Protein AF-A0A381LFY3-F1 (afdb_monomer_lite)

InterPro domains:
  IPR029045 ClpP/crotonase-like domain superfamily [SSF52096] (1-160)
  IPR034733 Acetyl-coenzyme A carboxylase carboxyl transferase subunit beta [PF01039] (27-86)
  IPR049076 Acetyl-CoA carboxylase [PTHR45728] (1-193)

Structure (mmCIF, N/CA/C/O backbone):
data_AF-A0A381LFY3-F1
#
_entry.id   AF-A0A381LFY3-F1
#
loop_
_atom_site.group_PDB
_atom_site.id
_atom_site.type_symbol
_atom_site.label_atom_id
_atom_site.label_alt_id
_atom_site.label_comp_id
_atom_site.label_asym_id
_atom_site.label_entity_id
_atom_site.label_seq_id
_atom_site.pdbx_PDB_ins_code
_atom_site.Cartn_x
_atom_site.Cartn_y
_atom_site.Cartn_z
_atom_site.occupancy
_atom_site.B_iso_or_equiv
_atom_site.auth_seq_id
_atom_site.auth_comp_id
_atom_site.auth_asym_id
_atom_site.auth_atom_id
_atom_site.pdbx_PDB_model_num
ATOM 1 N N . MET A 1 1 ? -22.134 3.433 32.239 1.00 89.06 1 MET A N 1
ATOM 2 C CA . MET A 1 1 ? -22.853 2.504 33.137 1.00 89.06 1 MET A CA 1
ATOM 3 C C . MET A 1 1 ? -24.366 2.692 33.051 1.00 89.06 1 MET A C 1
ATOM 5 O O . MET A 1 1 ? -25.002 1.790 32.540 1.00 89.06 1 MET A O 1
ATOM 9 N N . ALA A 1 2 ? -24.941 3.862 33.371 1.00 92.06 2 ALA A N 1
ATOM 10 C CA . ALA A 1 2 ? -26.407 4.081 33.389 1.00 92.06 2 ALA A CA 1
ATOM 11 C C . ALA A 1 2 ? -27.193 3.742 32.098 1.00 92.06 2 ALA A C 1
ATOM 13 O O . ALA A 1 2 ? -28.400 3.543 32.156 1.00 92.06 2 ALA A O 1
ATOM 14 N N . ARG A 1 3 ? -26.524 3.683 30.937 1.00 95.31 3 ARG A N 1
ATOM 15 C CA . ARG A 1 3 ? -27.131 3.267 29.660 1.00 95.31 3 ARG A CA 1
ATOM 16 C C . ARG A 1 3 ? -27.227 1.745 29.486 1.00 95.31 3 ARG A C 1
ATOM 18 O O . ARG A 1 3 ? -28.134 1.288 28.809 1.00 95.31 3 ARG A O 1
ATOM 25 N N . LEU A 1 4 ? -26.255 0.991 30.003 1.00 94.62 4 LEU A N 1
ATOM 26 C CA . LEU A 1 4 ? -26.069 -0.437 29.695 1.00 94.62 4 LEU A CA 1
ATOM 27 C C . LEU A 1 4 ? -26.240 -1.349 30.919 1.00 94.62 4 LEU A C 1
ATOM 29 O O . LEU A 1 4 ? -26.584 -2.511 30.748 1.00 94.62 4 LEU A O 1
ATOM 33 N N . ASP A 1 5 ? -26.022 -0.842 32.134 1.00 96.25 5 ASP A N 1
ATOM 34 C CA . ASP A 1 5 ? -26.318 -1.552 33.380 1.00 96.25 5 ASP A CA 1
ATOM 35 C C . ASP A 1 5 ? -27.698 -1.120 33.892 1.00 96.25 5 ASP A C 1
ATOM 37 O O . ASP A 1 5 ? -27.914 0.053 34.211 1.00 96.25 5 ASP A O 1
ATOM 41 N N . SER A 1 6 ? -28.640 -2.064 33.925 1.00 95.38 6 SER A N 1
ATOM 42 C CA . SER A 1 6 ? -30.039 -1.819 34.290 1.00 95.38 6 SER A CA 1
ATOM 43 C C . SER A 1 6 ? -30.201 -1.403 35.753 1.00 95.38 6 SER A C 1
ATOM 45 O O . SER A 1 6 ? -30.994 -0.508 36.040 1.00 95.38 6 SER A O 1
ATOM 47 N N . GLU A 1 7 ? -29.425 -1.997 36.663 1.00 95.00 7 GLU A N 1
ATOM 48 C CA . GLU A 1 7 ? -29.463 -1.717 38.102 1.00 95.00 7 GLU A CA 1
ATOM 49 C C . GLU A 1 7 ? -28.956 -0.300 38.410 1.00 95.00 7 GLU A C 1
ATOM 51 O O . GLU A 1 7 ? -29.671 0.507 39.006 1.00 95.00 7 GLU A O 1
ATOM 56 N N . TYR A 1 8 ? -27.768 0.063 37.918 1.00 95.38 8 TYR A N 1
ATOM 57 C CA . TYR A 1 8 ? -27.218 1.411 38.066 1.00 95.38 8 TYR A CA 1
ATOM 58 C C . TYR A 1 8 ? -28.080 2.460 37.349 1.00 95.38 8 TYR A C 1
ATOM 60 O O . TYR A 1 8 ? -28.247 3.576 37.841 1.00 95.38 8 TYR A O 1
ATOM 68 N N . GLY A 1 9 ? -28.662 2.112 36.196 1.00 94.81 9 GLY A N 1
ATOM 69 C CA . GLY A 1 9 ? -29.620 2.961 35.487 1.00 94.81 9 GLY A CA 1
ATOM 70 C C . GLY A 1 9 ? -30.897 3.226 36.292 1.00 94.81 9 GLY A C 1
ATOM 71 O O . GLY A 1 9 ? -31.366 4.364 36.326 1.00 94.81 9 GLY A O 1
ATOM 72 N N . ALA A 1 10 ? -31.439 2.211 36.973 1.00 95.12 10 ALA A N 1
ATOM 73 C CA . ALA A 1 10 ? -32.603 2.351 37.847 1.00 95.12 10 ALA A CA 1
ATOM 74 C C . ALA A 1 10 ? -32.294 3.216 39.082 1.00 95.12 10 ALA A C 1
ATOM 76 O O . ALA A 1 10 ? -33.034 4.161 39.355 1.00 95.12 10 ALA A O 1
ATOM 77 N N . LEU A 1 11 ? -31.165 2.973 39.760 1.00 94.38 11 LEU A N 1
ATOM 78 C CA . LEU A 1 11 ? -30.715 3.777 40.907 1.00 94.38 11 LEU A CA 1
ATOM 79 C C . LEU A 1 11 ? -30.501 5.253 40.523 1.00 94.38 11 LEU A C 1
ATOM 81 O O . LEU A 1 11 ? -30.902 6.158 41.253 1.00 94.38 11 LEU A O 1
ATOM 85 N N . ARG A 1 12 ? -29.937 5.519 39.336 1.00 93.19 12 ARG A N 1
ATOM 86 C CA . ARG A 1 12 ? -29.780 6.882 38.795 1.00 93.19 12 ARG A CA 1
ATOM 87 C C . ARG A 1 12 ? -31.105 7.591 38.525 1.00 93.19 12 ARG A C 1
ATOM 89 O O . ARG A 1 12 ? -31.165 8.799 38.721 1.00 93.19 12 ARG A O 1
ATOM 96 N N . LYS A 1 13 ? -32.142 6.875 38.080 1.00 93.19 13 LYS A N 1
ATOM 97 C CA . LYS A 1 13 ? -33.486 7.450 37.888 1.00 93.19 13 LYS A CA 1
ATOM 98 C C . LYS A 1 13 ? -34.159 7.770 39.222 1.00 93.19 13 LYS A C 1
ATOM 100 O O . LYS A 1 13 ? -34.763 8.829 39.348 1.00 93.19 13 LYS A O 1
ATOM 105 N N . GLN A 1 14 ? -34.013 6.896 40.219 1.00 91.50 14 GLN A N 1
ATOM 106 C CA . GLN A 1 14 ? -34.548 7.137 41.563 1.00 91.50 14 GLN A CA 1
ATOM 107 C C . GLN A 1 14 ? -33.905 8.368 42.219 1.00 91.50 14 GLN A C 1
ATOM 109 O O . GLN A 1 14 ? -34.603 9.152 42.841 1.00 91.50 14 GLN A O 1
ATOM 114 N N . LEU A 1 15 ? -32.608 8.622 41.999 1.00 89.75 15 LEU A N 1
ATOM 115 C CA . LEU A 1 15 ? -31.941 9.841 42.492 1.00 89.75 15 LEU A CA 1
ATOM 116 C C . LEU A 1 15 ? -32.517 11.157 41.938 1.00 89.75 15 LEU A C 1
ATOM 118 O O . LEU A 1 15 ? -32.241 12.213 42.499 1.00 89.75 15 LEU A O 1
ATOM 122 N N . THR A 1 16 ? -33.267 11.111 40.835 1.00 88.75 16 THR A N 1
ATOM 123 C CA . THR A 1 16 ? -33.907 12.290 40.224 1.00 88.75 16 THR A CA 1
ATOM 124 C C . THR A 1 16 ? -35.385 12.442 40.588 1.00 88.75 16 THR A C 1
ATOM 126 O O . THR A 1 16 ? -36.033 13.358 40.088 1.00 88.75 16 THR A O 1
ATOM 129 N N . ASP A 1 17 ? -35.928 11.556 41.426 1.00 90.69 17 ASP A N 1
ATOM 130 C CA . ASP A 1 17 ? -37.333 11.577 41.824 1.00 90.69 17 ASP A CA 1
ATOM 131 C C . ASP A 1 17 ? -37.579 12.628 42.929 1.00 90.69 17 ASP A C 1
ATOM 133 O O . ASP A 1 17 ? -37.011 12.512 44.019 1.00 90.69 17 ASP A O 1
ATOM 137 N N . PRO A 1 18 ? -38.415 13.656 42.680 1.00 86.69 18 PRO A N 1
ATOM 138 C CA . PRO A 1 18 ? -38.693 14.711 43.654 1.00 86.69 18 PRO A CA 1
ATOM 139 C C . PRO A 1 18 ? -39.562 14.259 44.839 1.00 86.69 18 PRO A C 1
ATOM 141 O O . PRO A 1 18 ? -39.742 15.034 45.776 1.00 86.69 18 PRO A O 1
ATOM 144 N N . SER A 1 19 ? -40.125 13.046 44.811 1.00 90.00 19 SER A N 1
ATOM 145 C CA . SER A 1 19 ? -40.999 12.528 45.875 1.00 90.00 19 SER A CA 1
ATOM 146 C C . SER A 1 19 ? -40.262 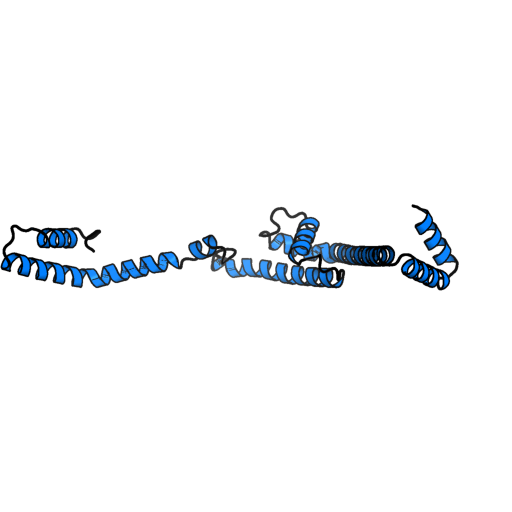11.900 47.067 1.00 90.00 19 SER A C 1
ATOM 148 O O . SER A 1 19 ? -40.887 11.604 48.086 1.00 90.00 19 SER A O 1
ATOM 150 N N . LEU A 1 20 ? -38.945 11.702 46.963 1.00 88.44 20 LEU A N 1
ATOM 151 C CA . LEU A 1 20 ? -38.135 11.009 47.967 1.00 88.44 20 LEU A CA 1
ATOM 152 C C . LEU A 1 20 ? -37.624 11.939 49.072 1.00 88.44 20 LEU A C 1
ATOM 154 O O . LEU A 1 20 ? -37.285 13.101 48.840 1.00 88.44 20 LEU A O 1
ATOM 158 N N . THR A 1 21 ? -37.503 11.397 50.285 1.00 90.81 21 THR A N 1
ATOM 159 C CA . THR A 1 21 ? -36.931 12.131 51.421 1.00 90.81 21 THR A CA 1
ATOM 160 C C . THR A 1 21 ? -35.399 12.218 51.330 1.00 90.81 21 THR A C 1
ATOM 162 O O . THR A 1 21 ? -34.764 11.386 50.671 1.00 90.81 21 THR A O 1
ATOM 165 N N . PRO A 1 22 ? -34.761 13.184 52.023 1.00 88.50 22 PRO A N 1
ATOM 166 C CA . PRO A 1 22 ? -33.301 13.310 52.040 1.00 88.50 22 PRO A CA 1
ATOM 167 C C . PRO A 1 22 ? -32.573 12.030 52.479 1.00 88.50 22 PRO A C 1
ATOM 169 O O . PRO A 1 22 ? -31.549 11.674 51.894 1.00 88.50 22 PRO A O 1
ATOM 172 N N . ASP A 1 23 ? -33.128 11.305 53.453 1.00 89.19 23 ASP A N 1
ATOM 173 C CA . ASP A 1 23 ? -32.546 10.059 53.963 1.00 89.19 23 ASP A CA 1
ATOM 174 C C . ASP A 1 23 ? -32.612 8.932 52.922 1.00 89.19 23 ASP A C 1
ATOM 176 O O . ASP A 1 23 ? -31.623 8.240 52.680 1.00 89.19 23 ASP A O 1
ATOM 180 N N . GLN A 1 24 ? -33.740 8.802 52.213 1.00 90.25 24 GLN A N 1
ATOM 181 C CA . GLN A 1 24 ? -33.894 7.822 51.131 1.00 90.25 24 GLN A CA 1
ATOM 182 C C . GLN A 1 24 ? -32.934 8.105 49.968 1.00 90.25 24 GLN A C 1
ATOM 184 O O . GLN A 1 24 ? -32.338 7.181 49.409 1.00 90.25 24 GLN A O 1
ATOM 189 N N . LEU A 1 25 ? -32.741 9.380 49.619 1.00 90.38 25 LEU A N 1
ATOM 190 C CA . LEU A 1 25 ? -31.773 9.791 48.600 1.00 90.38 25 LEU A CA 1
ATOM 191 C C . LEU A 1 25 ? -30.330 9.461 49.015 1.00 90.38 25 LEU A C 1
ATOM 193 O O . LEU A 1 25 ? -29.534 9.034 48.172 1.00 90.38 25 LEU A O 1
ATOM 197 N N . SER A 1 26 ? -29.998 9.616 50.301 1.00 92.75 26 SER A N 1
ATOM 198 C CA . SER A 1 26 ? -28.693 9.236 50.854 1.00 92.75 26 SER A CA 1
ATOM 199 C C . SER A 1 26 ? -28.424 7.736 50.683 1.00 92.75 26 SER A C 1
ATOM 201 O O . SER A 1 26 ? -27.394 7.349 50.121 1.00 92.75 26 SER A O 1
ATOM 203 N N . ASP A 1 27 ? -29.385 6.885 51.046 1.00 93.69 27 ASP A N 1
ATOM 204 C CA . ASP A 1 27 ? -29.263 5.426 50.923 1.00 93.69 27 ASP A CA 1
ATOM 205 C C . ASP A 1 27 ? -29.091 4.966 49.469 1.00 93.69 27 ASP A C 1
ATOM 207 O O . ASP A 1 27 ? -28.249 4.114 49.157 1.00 93.69 27 ASP A O 1
ATOM 211 N N . ILE A 1 28 ? -29.864 5.546 48.546 1.00 93.00 28 ILE A N 1
ATOM 212 C CA . ILE A 1 28 ? -29.759 5.242 47.112 1.00 93.00 28 ILE A CA 1
ATOM 213 C C . ILE A 1 28 ? -28.376 5.645 46.582 1.00 93.00 28 ILE A C 1
ATOM 215 O O . ILE A 1 28 ? -27.786 4.913 45.782 1.00 93.00 28 ILE A O 1
ATOM 219 N N . LYS A 1 29 ? -27.808 6.761 47.056 1.00 93.31 29 LYS A N 1
ATOM 220 C CA . LYS A 1 29 ? -26.463 7.217 46.672 1.00 93.31 29 LYS A CA 1
ATOM 221 C C . LYS A 1 29 ? -25.364 6.257 47.135 1.00 93.31 29 LYS A C 1
ATOM 223 O O . LYS A 1 29 ? -24.415 6.019 46.380 1.00 93.31 29 LYS A O 1
ATOM 228 N N . VAL A 1 30 ? -25.497 5.674 48.329 1.00 95.62 30 VAL A N 1
ATOM 229 C CA . VAL A 1 30 ? -24.571 4.643 48.832 1.00 95.62 30 VAL A CA 1
ATOM 230 C C . VAL A 1 30 ? -24.643 3.391 47.956 1.00 95.62 30 VAL A C 1
ATOM 232 O O . VAL A 1 30 ? -23.609 2.915 47.483 1.00 95.62 30 VAL A O 1
ATOM 235 N N . LYS A 1 31 ? -25.854 2.903 47.649 1.00 95.25 31 LYS A N 1
ATOM 236 C CA . LYS A 1 31 ? -26.057 1.735 46.769 1.00 95.25 31 LYS A CA 1
ATOM 237 C C . LYS A 1 31 ? -25.520 1.970 45.355 1.00 95.25 31 LYS A C 1
ATOM 239 O O . LYS A 1 31 ? -24.841 1.105 44.806 1.00 95.25 31 LYS A O 1
ATOM 244 N N . ALA A 1 32 ? -25.768 3.150 44.783 1.00 94.38 32 ALA A N 1
ATOM 245 C CA . ALA A 1 32 ? -25.255 3.523 43.467 1.00 94.38 32 ALA A CA 1
ATOM 246 C C . ALA A 1 32 ? -23.719 3.547 43.446 1.00 94.38 32 ALA A C 1
ATOM 248 O O . ALA A 1 32 ? -23.118 2.984 42.534 1.00 94.38 32 ALA A O 1
ATOM 249 N N . SER A 1 33 ? -23.089 4.125 44.474 1.00 95.31 33 SER A N 1
ATOM 250 C CA . SER A 1 33 ? -21.626 4.153 44.607 1.00 95.31 33 SER A CA 1
ATOM 251 C C . SER A 1 33 ? -21.028 2.748 44.737 1.00 95.31 33 SER A C 1
ATOM 253 O O . SER A 1 33 ? -20.036 2.442 44.080 1.00 95.31 33 SER A O 1
ATOM 255 N N . ALA A 1 34 ? -21.646 1.867 45.530 1.00 96.25 34 ALA A N 1
ATOM 256 C CA . ALA A 1 34 ? -21.195 0.482 45.676 1.00 96.25 34 ALA A CA 1
ATOM 257 C C . ALA A 1 34 ? -21.296 -0.298 44.352 1.00 96.25 34 ALA A C 1
ATOM 259 O O . ALA A 1 34 ? -20.351 -0.987 43.958 1.00 96.25 34 ALA A O 1
ATOM 260 N N . ARG A 1 35 ? -22.411 -0.139 43.621 1.00 95.94 35 ARG A N 1
ATOM 261 C CA . ARG A 1 35 ? -22.591 -0.738 42.290 1.00 95.94 35 ARG A CA 1
ATOM 262 C C . ARG A 1 35 ? -21.569 -0.197 41.290 1.00 95.94 35 ARG A C 1
ATOM 264 O O . ARG A 1 35 ? -21.013 -0.969 40.517 1.00 95.94 35 ARG A O 1
ATOM 271 N N . GLU A 1 36 ? -21.287 1.105 41.317 1.00 95.38 36 GLU A N 1
ATOM 272 C CA . GLU A 1 36 ? -20.271 1.732 40.465 1.00 95.38 36 GLU A CA 1
ATOM 273 C C . GLU A 1 36 ? -18.880 1.149 40.704 1.00 95.38 36 GLU A C 1
ATOM 275 O O . GLU A 1 36 ? -18.221 0.745 39.747 1.00 95.38 36 GLU A O 1
ATOM 280 N N . GLN A 1 37 ? -18.458 1.043 41.967 1.00 96.50 37 GLN A N 1
ATOM 281 C CA . GLN A 1 37 ? -17.161 0.466 42.324 1.00 96.50 37 GLN A CA 1
ATOM 282 C C . GLN A 1 37 ? -17.032 -0.989 41.867 1.00 96.50 37 GLN A C 1
ATOM 284 O O . GLN A 1 37 ? -15.983 -1.377 41.355 1.00 96.50 37 GLN A O 1
ATOM 289 N N . LEU A 1 38 ? -18.104 -1.775 41.987 1.00 96.31 38 LEU A N 1
ATOM 290 C CA . LEU A 1 38 ? -18.127 -3.164 41.532 1.00 96.31 38 LEU A CA 1
ATOM 291 C C . LEU A 1 38 ? -18.057 -3.281 40.000 1.00 96.31 38 LEU A C 1
ATOM 293 O O . LEU A 1 38 ? -17.400 -4.177 39.473 1.00 96.31 38 LEU A O 1
ATOM 297 N N . LEU A 1 39 ? -18.710 -2.371 39.272 1.00 96.81 39 LEU A N 1
ATOM 298 C C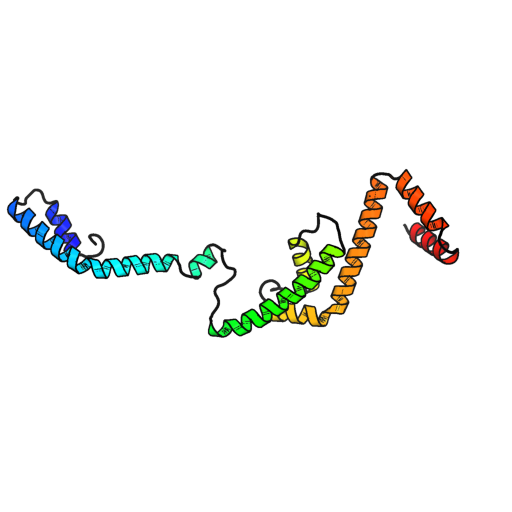A . LEU A 1 39 ? -18.726 -2.364 37.806 1.00 96.81 39 LEU A CA 1
ATOM 299 C C . LEU A 1 39 ? -17.453 -1.784 37.182 1.00 96.81 39 LEU A C 1
ATOM 301 O O . LEU A 1 39 ? -17.145 -2.100 36.028 1.00 96.81 39 LEU A O 1
ATOM 305 N N . LEU A 1 40 ? -16.729 -0.925 37.904 1.00 95.69 40 LEU A N 1
ATOM 306 C CA . LEU A 1 40 ? -15.603 -0.161 37.371 1.00 95.69 40 LEU A CA 1
ATOM 307 C C . LEU A 1 40 ? -14.522 -1.033 36.704 1.00 95.69 40 LEU A C 1
ATOM 309 O O . LEU A 1 40 ? -14.153 -0.703 35.574 1.00 95.69 40 LEU A O 1
ATOM 313 N N . PRO A 1 41 ? -14.055 -2.159 37.286 1.00 97.00 41 PRO A N 1
ATOM 314 C CA . PRO A 1 41 ? -13.027 -2.989 36.654 1.00 97.00 41 PRO A CA 1
ATOM 315 C C . PRO A 1 41 ? -13.478 -3.577 35.309 1.00 97.00 41 PRO A C 1
ATOM 317 O O . PRO A 1 41 ? -12.728 -3.565 34.333 1.00 97.00 41 PRO A O 1
ATOM 320 N N . VAL A 1 42 ? -14.732 -4.031 35.223 1.00 96.56 42 VAL A N 1
ATOM 321 C CA . VAL A 1 42 ? -15.288 -4.624 33.996 1.00 96.56 42 VAL A CA 1
ATOM 322 C C . VAL A 1 42 ? -15.499 -3.553 32.928 1.00 96.56 42 VAL A C 1
ATOM 324 O O . VAL A 1 42 ? -15.107 -3.731 31.776 1.00 96.56 42 VAL A O 1
ATOM 327 N N . TYR A 1 43 ? -16.070 -2.404 33.295 1.00 96.75 43 TYR A N 1
ATOM 328 C CA . TYR A 1 43 ? -16.262 -1.294 32.357 1.00 96.75 43 TYR A CA 1
ATOM 329 C C . TYR A 1 43 ? -14.938 -0.675 31.897 1.00 96.75 43 TYR A C 1
ATOM 331 O O . TYR A 1 43 ? -14.864 -0.189 30.766 1.00 96.75 43 TYR A O 1
ATOM 339 N N . MET A 1 44 ? -13.888 -0.730 32.721 1.00 97.00 44 MET A N 1
ATOM 340 C CA . MET A 1 44 ? -12.533 -0.376 32.303 1.00 97.00 44 MET A CA 1
ATOM 341 C C . MET A 1 44 ? -12.049 -1.322 31.199 1.00 97.00 44 MET A C 1
ATOM 343 O O . MET A 1 44 ? -11.641 -0.852 30.140 1.00 97.00 44 MET A O 1
ATOM 347 N N . GLN A 1 45 ? -12.180 -2.641 31.378 1.00 97.50 45 GLN A N 1
ATOM 348 C CA . GLN A 1 45 ? -11.813 -3.616 30.344 1.00 97.50 45 GLN A CA 1
ATOM 349 C C . GLN A 1 45 ? -12.623 -3.428 29.050 1.00 97.50 45 GLN A C 1
ATOM 351 O O . GLN A 1 45 ? -12.059 -3.480 27.958 1.00 97.50 45 GLN A O 1
ATOM 356 N N . VAL A 1 46 ? -13.928 -3.149 29.151 1.00 97.38 46 VAL A N 1
ATOM 357 C CA . VAL A 1 46 ? -14.770 -2.828 27.983 1.00 97.38 46 VAL A CA 1
ATOM 358 C C . VAL A 1 46 ? -14.270 -1.567 27.276 1.00 97.38 46 VAL A C 1
ATOM 360 O O . VAL A 1 46 ? -14.200 -1.542 26.049 1.00 97.38 46 VAL A O 1
ATOM 363 N N . SER A 1 47 ? -13.890 -0.536 28.031 1.00 97.12 47 SER A N 1
ATOM 364 C CA . SER A 1 47 ? -13.358 0.713 27.474 1.00 97.12 47 SER A CA 1
ATOM 365 C C . SER A 1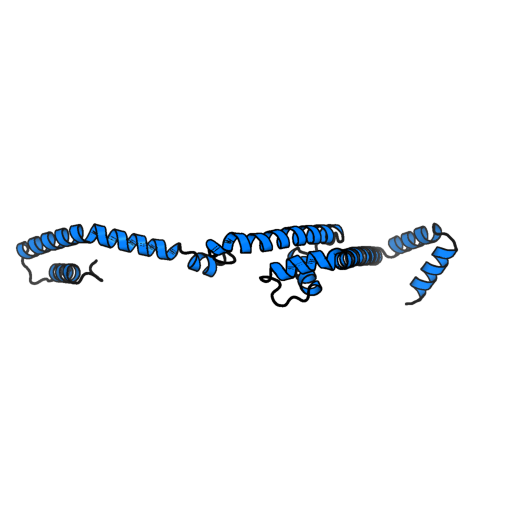 47 ? -12.010 0.498 26.781 1.00 97.12 47 SER A C 1
ATOM 367 O O . SER A 1 47 ? -11.788 1.040 25.700 1.00 97.12 47 SER A O 1
ATOM 369 N N . LEU A 1 48 ? -11.142 -0.350 27.342 1.00 97.81 48 LEU A N 1
ATOM 370 C CA . LEU A 1 48 ? -9.884 -0.752 26.710 1.00 97.81 48 LEU A CA 1
ATOM 371 C C . LEU A 1 48 ? -10.125 -1.535 25.417 1.00 97.81 48 LEU A C 1
ATOM 373 O O . LEU A 1 48 ? -9.512 -1.230 24.401 1.00 97.81 48 LEU A O 1
ATOM 377 N N . GLN A 1 49 ? -11.056 -2.493 25.412 1.00 97.88 49 GLN A N 1
ATOM 378 C CA . GLN A 1 49 ? -11.391 -3.238 24.197 1.00 97.88 49 GLN A CA 1
ATOM 379 C C . GLN A 1 49 ? -12.032 -2.342 23.128 1.00 97.88 49 GLN A C 1
ATOM 381 O O . GLN A 1 49 ? -11.820 -2.555 21.933 1.00 97.88 49 GLN A O 1
ATOM 386 N N . PHE A 1 50 ? -12.816 -1.347 23.547 1.00 97.56 50 PHE A N 1
ATOM 387 C CA . PHE A 1 50 ? -13.357 -0.327 22.658 1.00 97.56 50 PHE A CA 1
ATOM 388 C C . PHE A 1 50 ? -12.236 0.494 22.016 1.00 97.56 50 PHE A C 1
ATOM 390 O O . PHE A 1 50 ? -12.236 0.648 20.798 1.00 97.56 50 PHE A O 1
ATOM 397 N N . ALA A 1 51 ? -11.255 0.952 22.800 1.00 98.19 51 ALA A N 1
ATOM 398 C CA . ALA A 1 51 ? -10.074 1.631 22.274 1.00 98.19 51 ALA A CA 1
ATOM 399 C C . ALA A 1 51 ? -9.282 0.728 21.305 1.00 98.19 51 ALA A C 1
ATOM 401 O O . ALA A 1 51 ? -9.026 1.135 20.176 1.00 98.19 51 ALA A O 1
ATOM 402 N N . ASP A 1 52 ? -9.011 -0.527 21.677 1.00 97.88 52 ASP A N 1
ATOM 403 C CA . ASP A 1 52 ? -8.300 -1.510 20.839 1.00 97.88 52 ASP A CA 1
ATOM 404 C C . ASP A 1 52 ? -8.984 -1.755 19.482 1.00 97.88 52 ASP A C 1
ATOM 406 O O . ASP A 1 52 ? -8.321 -1.917 18.458 1.00 97.88 52 ASP A O 1
ATOM 410 N N . LEU A 1 53 ? -10.321 -1.721 19.423 1.00 97.69 53 LEU A N 1
ATOM 411 C CA . LEU A 1 53 ? -11.060 -1.844 18.161 1.00 97.69 53 LEU A CA 1
ATOM 412 C C . LEU A 1 53 ? -10.716 -0.729 17.157 1.00 97.69 53 LEU A C 1
ATOM 414 O O . LEU A 1 53 ? -10.806 -0.962 15.947 1.00 97.69 53 LEU A O 1
ATOM 418 N N . HIS A 1 54 ? -10.300 0.450 17.628 1.00 96.62 54 HIS A N 1
ATOM 419 C CA . HIS A 1 54 ? -9.826 1.534 16.767 1.00 96.62 54 HIS A CA 1
ATOM 420 C C . HIS A 1 54 ? -8.421 1.279 16.203 1.00 96.62 54 HIS A C 1
ATOM 422 O O . HIS A 1 54 ? -8.149 1.718 15.084 1.00 96.62 54 HIS A O 1
ATOM 428 N N . ASP A 1 55 ? -7.585 0.510 16.900 1.00 97.31 55 ASP A N 1
ATOM 429 C CA . ASP A 1 55 ? -6.175 0.278 16.552 1.00 97.31 55 ASP A CA 1
ATOM 430 C C . ASP A 1 55 ? -5.954 -0.974 15.686 1.00 97.31 55 ASP A C 1
ATOM 432 O O . ASP A 1 55 ? -4.830 -1.350 15.347 1.00 97.31 55 ASP A O 1
ATOM 436 N N . ARG A 1 56 ? -7.035 -1.631 15.253 1.00 96.81 56 ARG A N 1
ATOM 437 C CA . ARG A 1 56 ? -6.943 -2.844 14.432 1.00 96.81 56 ARG A CA 1
ATOM 438 C C . ARG A 1 56 ? -6.424 -2.562 13.023 1.00 96.81 56 ARG A C 1
ATOM 440 O O . ARG A 1 56 ? -6.781 -1.576 12.377 1.00 96.81 56 ARG A O 1
ATOM 447 N N . ALA A 1 57 ? -5.708 -3.538 12.460 1.00 96.44 57 ALA A N 1
ATOM 448 C CA . ALA A 1 57 ? -5.175 -3.483 11.093 1.00 96.44 57 ALA A CA 1
ATOM 449 C C . ALA A 1 57 ? -6.241 -3.192 10.015 1.00 96.44 57 ALA A C 1
ATOM 451 O O . ALA A 1 57 ? -5.945 -2.564 8.998 1.00 96.44 57 ALA A O 1
ATOM 452 N N . GLY A 1 58 ? -7.497 -3.596 10.240 1.00 96.44 58 GLY A N 1
ATOM 453 C CA . GLY A 1 58 ? -8.613 -3.248 9.355 1.00 96.44 58 GLY A CA 1
ATOM 454 C C . GLY A 1 58 ? -8.831 -1.735 9.250 1.00 96.44 58 GLY A C 1
ATOM 45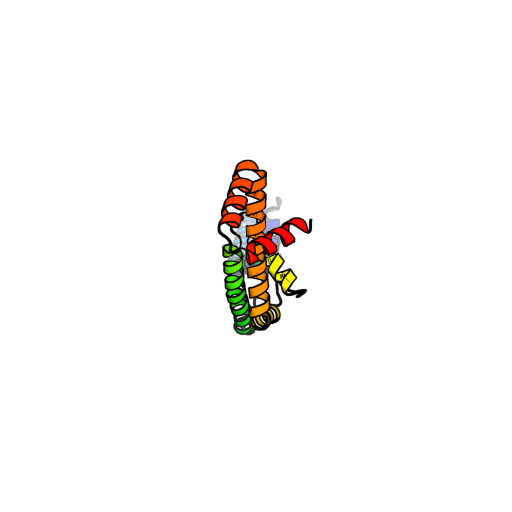5 O O . GLY A 1 58 ? -9.010 -1.216 8.148 1.00 96.44 58 GLY A O 1
ATOM 456 N N . ARG A 1 59 ? -8.728 -1.007 10.371 1.00 97.50 59 ARG A N 1
ATOM 457 C CA . ARG A 1 59 ? -8.816 0.458 10.397 1.00 97.50 59 ARG A CA 1
ATOM 458 C C . ARG A 1 59 ? -7.624 1.099 9.694 1.00 97.50 59 ARG A C 1
ATOM 460 O O . ARG A 1 59 ? -7.826 2.044 8.935 1.00 97.50 59 ARG A O 1
ATOM 467 N N . MET A 1 60 ? -6.418 0.560 9.882 1.00 97.69 60 MET A N 1
ATOM 468 C CA . MET A 1 60 ? -5.215 1.019 9.175 1.00 97.69 60 MET A CA 1
ATOM 469 C C . MET A 1 60 ? -5.376 0.891 7.651 1.00 97.69 60 MET A C 1
ATOM 471 O O . MET A 1 60 ? -5.100 1.839 6.920 1.00 97.69 60 MET A O 1
ATOM 475 N N . LYS A 1 61 ? -5.889 -0.246 7.161 1.00 96.56 61 LYS A N 1
ATOM 476 C CA . LYS A 1 61 ? -6.157 -0.445 5.727 1.00 96.56 61 LYS A CA 1
ATOM 477 C C . LYS A 1 61 ? -7.268 0.478 5.215 1.00 96.56 61 LYS A C 1
ATOM 479 O O . LYS A 1 61 ? -7.123 1.068 4.155 1.00 96.56 61 LYS A O 1
ATOM 484 N N . ALA A 1 62 ? -8.351 0.656 5.974 1.00 97.06 62 ALA A N 1
ATOM 485 C CA . ALA A 1 62 ? -9.450 1.552 5.597 1.00 97.06 62 ALA A CA 1
ATOM 486 C C . ALA A 1 62 ? -9.040 3.037 5.542 1.00 97.06 62 ALA A C 1
ATOM 488 O O . ALA A 1 62 ? -9.698 3.836 4.880 1.00 97.06 62 ALA A O 1
ATOM 489 N N . LYS A 1 63 ? -7.972 3.415 6.253 1.00 97.25 63 LYS A N 1
ATOM 490 C CA . LYS A 1 63 ? -7.352 4.747 6.191 1.00 97.25 63 LYS A CA 1
ATOM 491 C C . LYS A 1 63 ? -6.190 4.838 5.202 1.00 97.25 63 LYS A C 1
ATOM 493 O O . LYS A 1 63 ? -5.542 5.875 5.159 1.00 97.25 63 LYS A O 1
ATOM 498 N N . ASP A 1 64 ? -5.936 3.775 4.443 1.00 96.06 64 ASP A N 1
ATOM 499 C CA . ASP A 1 64 ? -4.888 3.683 3.423 1.00 96.06 64 ASP A CA 1
ATOM 500 C C . ASP A 1 64 ? -3.469 4.009 3.934 1.00 96.06 64 ASP A C 1
ATOM 502 O O . ASP A 1 64 ? -2.575 4.386 3.181 1.00 96.06 64 ASP A O 1
ATOM 506 N N . VAL A 1 65 ? -3.224 3.831 5.241 1.00 97.56 65 VAL A N 1
ATOM 507 C CA . VAL A 1 65 ? -1.875 3.986 5.823 1.00 97.56 65 VAL A CA 1
ATOM 508 C C . VAL A 1 65 ? -1.018 2.732 5.625 1.00 97.56 65 VAL A C 1
ATOM 510 O O . VAL A 1 65 ? 0.203 2.770 5.767 1.00 97.56 65 VAL A O 1
ATOM 513 N N . ILE A 1 66 ? -1.651 1.608 5.278 1.00 96.81 66 ILE A N 1
ATOM 514 C CA . ILE A 1 66 ? -1.001 0.360 4.875 1.00 96.81 66 ILE A CA 1
ATOM 515 C C . ILE A 1 66 ? -1.651 -0.166 3.598 1.00 96.81 66 ILE A C 1
ATOM 517 O O . ILE A 1 66 ? -2.859 -0.066 3.419 1.00 96.81 66 ILE A O 1
ATOM 521 N N . ARG A 1 67 ? -0.861 -0.831 2.750 1.00 94.00 67 ARG A N 1
ATOM 522 C CA . ARG A 1 67 ? -1.364 -1.424 1.497 1.00 94.00 67 ARG A CA 1
ATOM 523 C C . ARG A 1 67 ? -2.241 -2.655 1.738 1.00 94.00 67 ARG A C 1
ATOM 525 O O . ARG A 1 67 ? -3.223 -2.882 1.040 1.00 94.00 67 ARG A O 1
ATOM 532 N N . GLN A 1 68 ? -1.862 -3.491 2.705 1.00 94.81 68 GLN A N 1
ATOM 533 C CA . GLN A 1 68 ? -2.622 -4.680 3.086 1.00 94.81 68 GLN A CA 1
ATOM 534 C C . GLN A 1 68 ? -2.245 -5.171 4.483 1.00 94.81 68 GLN A C 1
ATOM 536 O O . GLN A 1 68 ? -1.104 -5.021 4.917 1.00 94.81 68 GLN A O 1
ATOM 541 N N . SER A 1 69 ? -3.200 -5.811 5.154 1.00 96.25 69 SER A N 1
ATOM 542 C CA . SER A 1 69 ? -2.954 -6.649 6.325 1.00 96.25 69 SER A CA 1
ATOM 543 C C . SER A 1 69 ? -2.409 -8.006 5.883 1.00 96.25 69 SER A C 1
ATOM 545 O O . SER A 1 69 ? -2.946 -8.602 4.949 1.00 96.25 69 SER A O 1
ATOM 547 N N . LEU A 1 70 ? -1.386 -8.514 6.566 1.00 96.19 70 LEU A N 1
ATOM 548 C CA . LEU A 1 70 ? -0.765 -9.798 6.243 1.00 96.19 70 LEU A CA 1
ATOM 549 C C . LEU A 1 70 ? -1.094 -10.857 7.293 1.00 96.19 70 LEU A C 1
ATOM 551 O O . LEU A 1 70 ? -1.208 -10.562 8.481 1.00 96.19 70 LEU A O 1
ATOM 555 N N . VAL A 1 71 ? -1.186 -12.109 6.847 1.00 96.88 71 VAL A N 1
ATOM 556 C CA . VAL A 1 71 ? -1.257 -13.275 7.732 1.00 96.88 71 VAL A CA 1
ATOM 557 C C . VAL A 1 71 ? 0.166 -13.733 8.028 1.00 96.88 71 VAL A C 1
ATOM 559 O O . VAL A 1 71 ? 0.903 -14.087 7.109 1.00 96.88 71 VAL A O 1
ATOM 562 N N . TRP A 1 72 ? 0.547 -13.757 9.308 1.00 97.44 72 TRP A N 1
ATOM 563 C CA . TRP A 1 72 ? 1.920 -14.059 9.740 1.00 97.44 72 TRP A CA 1
ATOM 564 C C . TRP A 1 72 ? 2.482 -15.356 9.142 1.00 97.44 72 TRP A C 1
ATOM 566 O O . TRP A 1 72 ? 3.610 -15.374 8.656 1.00 97.44 72 TRP A O 1
ATOM 576 N N . ARG A 1 73 ? 1.670 -16.422 9.097 1.00 98.31 73 ARG A N 1
ATOM 577 C CA . ARG A 1 73 ? 2.068 -17.730 8.546 1.00 98.31 73 ARG A CA 1
ATOM 578 C C . ARG A 1 73 ? 2.540 -17.652 7.086 1.00 98.31 73 ARG A C 1
ATOM 580 O O . ARG A 1 73 ? 3.480 -18.346 6.722 1.00 98.31 73 ARG A O 1
ATOM 587 N N . GLU A 1 74 ? 1.961 -16.756 6.284 1.00 97.00 74 GLU A N 1
ATOM 588 C CA . GLU A 1 74 ? 2.323 -16.558 4.871 1.00 97.00 74 GLU A CA 1
ATOM 589 C C . GLU A 1 74 ? 3.281 -15.376 4.647 1.00 97.00 74 GLU A C 1
ATOM 591 O O . GLU A 1 74 ? 3.686 -15.109 3.513 1.00 97.00 74 GLU A O 1
ATOM 596 N N . ALA A 1 75 ? 3.693 -14.672 5.709 1.00 97.44 75 ALA A N 1
ATOM 597 C CA . ALA A 1 75 ? 4.497 -13.456 5.595 1.00 97.44 75 ALA A CA 1
ATOM 598 C C . ALA A 1 75 ? 5.821 -13.707 4.860 1.00 97.44 75 ALA A C 1
ATOM 600 O O . ALA A 1 75 ? 6.202 -12.928 3.987 1.00 97.44 75 ALA A O 1
ATOM 601 N N . ARG A 1 76 ? 6.492 -14.834 5.137 1.00 98.12 76 ARG A N 1
ATOM 602 C CA . ARG A 1 76 ? 7.740 -15.206 4.450 1.00 98.12 76 ARG A CA 1
ATOM 603 C C . ARG A 1 76 ? 7.536 -15.357 2.940 1.00 98.12 76 ARG A C 1
ATOM 605 O O . ARG A 1 76 ? 8.332 -14.831 2.166 1.00 98.12 76 ARG A O 1
ATOM 612 N N . ARG A 1 77 ? 6.474 -16.053 2.521 1.00 97.81 77 ARG A N 1
ATOM 613 C CA . ARG A 1 77 ? 6.145 -16.266 1.103 1.00 97.81 77 ARG A CA 1
ATOM 614 C C . ARG A 1 77 ? 5.819 -14.940 0.419 1.00 97.81 77 ARG A C 1
ATOM 616 O O . ARG A 1 77 ? 6.313 -14.686 -0.678 1.00 97.81 77 ARG A O 1
ATOM 623 N N . PHE A 1 78 ? 5.029 -14.096 1.082 1.00 97.50 78 PHE A N 1
ATOM 624 C CA . PHE A 1 78 ? 4.681 -12.769 0.587 1.00 97.50 78 PHE A CA 1
ATOM 625 C C . PHE A 1 78 ? 5.929 -11.900 0.374 1.00 97.50 78 PHE A C 1
ATOM 627 O O . PHE A 1 78 ? 6.174 -11.422 -0.735 1.00 97.50 78 PHE A O 1
ATOM 634 N N . PHE A 1 79 ? 6.757 -11.735 1.410 1.00 97.94 79 PHE A N 1
ATOM 635 C CA . PHE A 1 79 ? 7.931 -10.867 1.333 1.00 97.94 79 PHE A CA 1
ATOM 636 C C . PHE A 1 79 ? 9.002 -11.392 0.381 1.00 97.94 79 PHE A C 1
ATOM 638 O O . PHE A 1 79 ? 9.650 -10.579 -0.273 1.00 97.94 79 PHE A O 1
ATOM 645 N N . TYR A 1 80 ? 9.150 -12.711 0.229 1.00 98.25 80 TYR A N 1
ATOM 646 C CA . TYR A 1 80 ? 10.063 -13.289 -0.757 1.00 98.25 80 TYR A CA 1
ATOM 647 C C . TYR A 1 80 ? 9.796 -12.741 -2.168 1.00 98.25 80 TYR A C 1
ATOM 649 O O . TYR A 1 80 ? 10.694 -12.184 -2.801 1.00 98.25 80 TYR A O 1
ATOM 657 N N . TRP A 1 81 ? 8.547 -12.823 -2.640 1.00 98.19 81 TRP A N 1
ATOM 658 C CA . TRP A 1 81 ? 8.187 -12.330 -3.972 1.00 98.19 81 TRP A CA 1
ATOM 659 C C . TRP A 1 81 ? 8.142 -10.805 -4.035 1.00 98.19 81 TRP A C 1
ATOM 661 O O . TRP A 1 81 ? 8.628 -10.222 -5.004 1.00 98.19 81 TRP A O 1
ATOM 671 N N . ARG A 1 82 ? 7.629 -10.141 -2.990 1.00 97.62 82 ARG A N 1
ATOM 672 C CA . ARG A 1 82 ? 7.539 -8.676 -2.962 1.00 97.62 82 ARG A CA 1
ATOM 673 C C . ARG A 1 82 ? 8.914 -8.018 -3.031 1.00 97.62 82 ARG A C 1
ATOM 675 O O . ARG A 1 82 ? 9.088 -7.065 -3.787 1.00 97.62 82 ARG A O 1
ATOM 682 N N . VAL A 1 83 ? 9.886 -8.514 -2.266 1.00 98.00 83 VAL A N 1
ATOM 683 C CA . VAL A 1 83 ? 11.256 -7.981 -2.263 1.00 98.00 83 VAL A CA 1
ATOM 684 C C . VAL A 1 83 ? 11.931 -8.261 -3.600 1.00 98.00 83 VAL A C 1
ATOM 686 O O . VAL A 1 83 ? 12.447 -7.331 -4.217 1.00 98.00 83 VAL A O 1
ATOM 689 N N . ARG A 1 84 ? 11.861 -9.502 -4.099 1.00 97.81 84 ARG A N 1
ATOM 690 C CA . ARG A 1 84 ? 12.445 -9.885 -5.394 1.00 97.81 84 ARG A CA 1
ATOM 691 C C . ARG A 1 84 ? 11.916 -9.021 -6.539 1.00 97.81 84 ARG A C 1
ATOM 693 O O . ARG A 1 84 ? 12.700 -8.514 -7.338 1.00 97.81 84 ARG A O 1
ATOM 700 N N . ARG A 1 85 ? 10.603 -8.774 -6.575 1.00 97.31 85 ARG A N 1
ATOM 701 C CA . ARG A 1 85 ? 9.995 -7.826 -7.513 1.00 97.31 85 ARG A CA 1
ATOM 702 C C . ARG A 1 85 ? 10.569 -6.423 -7.342 1.00 97.31 85 ARG A C 1
ATOM 704 O O . ARG A 1 85 ? 11.022 -5.842 -8.320 1.00 97.31 85 ARG A O 1
ATOM 711 N N . ARG A 1 86 ? 10.519 -5.861 -6.128 1.00 96.50 86 ARG A N 1
ATOM 712 C CA . ARG A 1 86 ? 10.882 -4.454 -5.877 1.00 96.50 86 ARG A CA 1
ATOM 713 C C . ARG A 1 86 ? 12.343 -4.159 -6.184 1.00 96.50 86 ARG A C 1
ATOM 715 O O . ARG A 1 86 ? 12.624 -3.092 -6.708 1.00 96.50 86 ARG A O 1
ATOM 722 N N . VAL A 1 87 ? 13.249 -5.096 -5.914 1.00 97.12 87 VAL A N 1
ATOM 723 C CA . VAL A 1 87 ? 14.671 -4.942 -6.249 1.00 97.12 87 VAL A CA 1
ATOM 724 C C . VAL A 1 87 ? 14.879 -4.898 -7.766 1.00 97.12 87 VAL A C 1
ATOM 726 O O . VAL A 1 87 ? 15.540 -3.985 -8.256 1.00 97.12 87 VAL A O 1
ATOM 729 N N . ASN A 1 88 ? 14.285 -5.834 -8.517 1.00 96.44 88 ASN A N 1
ATOM 730 C CA . ASN A 1 88 ? 14.368 -5.824 -9.984 1.00 96.44 88 ASN A CA 1
ATOM 731 C C . ASN A 1 88 ? 13.717 -4.556 -10.569 1.00 96.44 88 ASN A C 1
ATOM 733 O O . ASN A 1 88 ? 14.311 -3.885 -11.411 1.00 96.44 88 ASN A O 1
ATOM 737 N N . GLU A 1 89 ? 12.526 -4.198 -10.085 1.00 95.75 89 GLU A N 1
ATOM 738 C CA . GLU A 1 89 ? 11.794 -3.001 -10.505 1.00 95.75 89 GLU A CA 1
ATOM 739 C C . GLU A 1 89 ? 12.618 -1.731 -10.268 1.00 95.75 89 GLU A C 1
ATOM 741 O O . GLU A 1 89 ? 12.752 -0.915 -11.174 1.00 95.75 89 GLU A O 1
ATOM 746 N N . GLU A 1 90 ? 13.239 -1.581 -9.095 1.00 95.19 90 GLU A N 1
ATOM 747 C CA . GLU A 1 90 ? 14.056 -0.408 -8.781 1.00 95.19 90 GLU A CA 1
ATOM 748 C C . GLU A 1 90 ? 15.300 -0.310 -9.667 1.00 95.19 90 GLU A C 1
ATOM 750 O O . GLU A 1 90 ? 15.656 0.781 -10.114 1.00 95.19 90 GLU A O 1
ATOM 755 N N . TYR A 1 91 ? 15.939 -1.441 -9.981 1.00 94.44 91 TYR A N 1
ATOM 756 C CA . TYR A 1 91 ? 17.071 -1.459 -10.906 1.00 94.44 91 TYR A CA 1
ATOM 757 C C . TYR A 1 91 ? 16.668 -0.952 -12.298 1.00 94.44 91 TYR A C 1
ATOM 759 O O . TYR A 1 91 ? 17.364 -0.120 -12.887 1.00 94.44 91 TYR A O 1
ATOM 767 N N . ILE A 1 92 ? 15.515 -1.399 -12.805 1.00 94.12 92 ILE A N 1
ATOM 768 C CA . ILE A 1 92 ? 14.991 -0.963 -14.104 1.00 94.12 92 ILE A CA 1
ATOM 769 C C . ILE A 1 92 ? 14.589 0.515 -14.054 1.00 94.12 92 ILE A C 1
ATOM 771 O O . ILE A 1 92 ? 14.997 1.284 -14.922 1.00 94.12 92 ILE A O 1
ATOM 775 N N . LEU A 1 93 ? 13.855 0.944 -13.024 1.00 93.19 93 LEU A N 1
ATOM 776 C CA . LEU A 1 93 ? 13.431 2.337 -12.853 1.00 93.19 93 LEU A CA 1
ATOM 777 C C . LEU A 1 93 ? 14.624 3.293 -12.774 1.00 93.19 93 LEU A C 1
ATOM 779 O O . LEU A 1 93 ? 14.590 4.365 -13.382 1.00 93.19 93 LEU A O 1
ATOM 783 N N . LYS A 1 94 ? 15.699 2.893 -12.086 1.00 91.88 94 LYS A N 1
ATOM 784 C CA . LYS A 1 94 ? 16.946 3.658 -12.049 1.00 91.88 94 LYS A CA 1
ATOM 785 C C . LYS A 1 94 ? 17.540 3.794 -13.448 1.00 91.88 94 LYS A C 1
ATOM 787 O O . LYS A 1 94 ? 17.833 4.914 -13.858 1.00 91.88 94 LYS A O 1
ATOM 792 N N . ARG A 1 95 ? 17.635 2.700 -14.213 1.00 91.44 95 ARG A N 1
ATOM 793 C CA . ARG A 1 95 ? 18.105 2.749 -15.609 1.00 91.44 95 ARG A CA 1
ATOM 794 C C . ARG A 1 95 ? 17.228 3.639 -16.496 1.00 91.44 95 ARG A C 1
ATOM 796 O O . ARG A 1 95 ? 17.764 4.428 -17.267 1.00 91.44 95 ARG A O 1
ATOM 803 N N . MET A 1 96 ? 15.904 3.580 -16.345 1.00 90.75 96 MET A N 1
ATOM 804 C CA . MET A 1 96 ? 14.968 4.454 -17.067 1.00 90.75 96 MET A CA 1
ATOM 805 C C . MET A 1 96 ? 15.189 5.933 -16.726 1.00 90.75 96 MET A C 1
ATOM 807 O O . MET A 1 96 ? 15.199 6.771 -17.622 1.00 90.75 96 MET A O 1
ATOM 811 N N . SER A 1 97 ? 15.408 6.255 -15.446 1.00 88.00 97 SER A N 1
ATOM 812 C CA . SER A 1 97 ? 15.687 7.632 -15.011 1.00 88.00 97 SER A CA 1
ATOM 813 C C . SER A 1 97 ? 17.038 8.160 -15.498 1.00 88.00 97 SER A C 1
ATOM 815 O O . SER A 1 97 ? 17.169 9.347 -15.761 1.00 88.00 97 SER A O 1
ATOM 817 N N . THR A 1 98 ? 18.045 7.297 -15.662 1.00 85.94 98 THR A N 1
ATOM 818 C CA . THR A 1 98 ? 19.334 7.702 -16.245 1.00 85.94 98 THR A CA 1
ATOM 819 C C . THR A 1 98 ? 19.286 7.819 -17.765 1.00 85.94 98 THR A C 1
ATOM 821 O O . THR A 1 98 ? 20.033 8.610 -18.332 1.00 85.94 98 THR A O 1
ATOM 824 N N . ALA A 1 99 ? 18.432 7.028 -18.419 1.00 84.62 99 ALA A N 1
ATOM 825 C CA . ALA A 1 99 ? 18.246 7.039 -19.866 1.00 84.62 99 ALA A CA 1
ATOM 826 C C . ALA A 1 99 ? 17.534 8.305 -20.359 1.00 84.62 99 ALA A C 1
ATOM 828 O O . ALA A 1 99 ? 17.742 8.699 -21.498 1.00 84.62 99 ALA A O 1
ATOM 829 N N . SER A 1 100 ? 16.717 8.941 -19.516 1.00 73.31 100 SER A N 1
ATOM 830 C CA . SER A 1 100 ? 15.982 10.150 -19.879 1.00 73.31 100 SER A CA 1
ATOM 831 C C . SER A 1 100 ? 16.069 11.181 -18.761 1.00 73.31 100 SER A C 1
ATOM 833 O O . SER A 1 100 ? 15.539 10.966 -17.672 1.00 73.31 100 SER A O 1
ATOM 835 N N . LYS A 1 101 ? 16.740 12.308 -19.028 1.00 69.75 101 LYS A N 1
ATOM 836 C CA . LYS A 1 101 ? 16.928 13.397 -18.045 1.00 69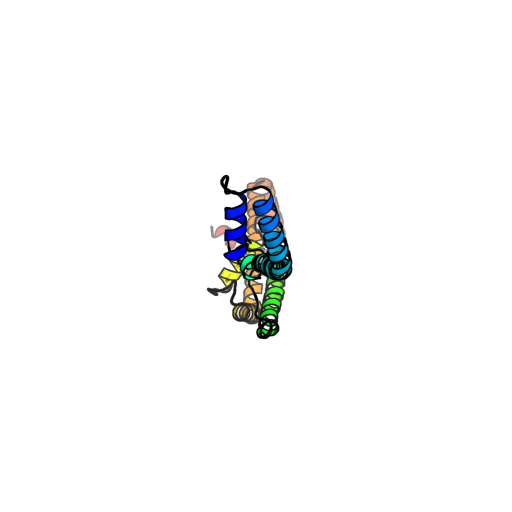.75 101 LYS A CA 1
ATOM 837 C C . LYS A 1 101 ? 15.733 14.344 -17.971 1.00 69.75 101 LYS A C 1
ATOM 839 O O . LYS A 1 101 ? 15.717 15.279 -17.171 1.00 69.75 101 LYS A O 1
ATOM 844 N N . ASN A 1 102 ? 14.726 14.101 -18.800 1.00 65.62 102 ASN A N 1
ATOM 845 C CA . ASN A 1 102 ? 13.522 14.901 -18.868 1.00 65.62 102 ASN A CA 1
ATOM 846 C C . ASN A 1 102 ? 12.750 14.849 -17.538 1.00 65.62 102 ASN A C 1
ATOM 848 O O . ASN A 1 102 ? 12.215 13.806 -17.149 1.00 65.62 102 ASN A O 1
ATOM 852 N N . SER A 1 103 ? 12.621 15.996 -16.864 1.00 55.88 103 SER A N 1
ATOM 853 C CA . SER A 1 103 ? 11.908 16.125 -15.578 1.00 55.88 103 SER A CA 1
ATOM 854 C C . SER A 1 103 ? 10.418 15.751 -15.661 1.00 55.88 103 SER A C 1
ATOM 856 O O . SER A 1 103 ? 9.774 15.505 -14.643 1.00 55.88 103 SER A O 1
ATOM 858 N N . LEU A 1 104 ? 9.879 15.655 -16.882 1.00 55.69 104 LEU A N 1
ATOM 859 C CA . LEU A 1 104 ? 8.495 15.293 -17.190 1.00 55.69 104 LEU A CA 1
ATOM 860 C C . LEU A 1 104 ? 8.182 13.792 -17.015 1.00 55.69 104 LEU A C 1
ATOM 862 O O . LEU A 1 104 ? 7.011 13.399 -17.067 1.00 55.69 104 LEU A O 1
ATOM 866 N N . LYS A 1 105 ? 9.185 12.925 -16.812 1.00 65.44 105 LYS A N 1
ATOM 867 C CA . LYS A 1 105 ? 8.979 11.488 -16.551 1.00 65.44 105 LYS A CA 1
ATOM 868 C C . LYS A 1 105 ? 9.079 11.198 -15.053 1.00 65.44 105 LYS A C 1
ATOM 870 O O . LYS A 1 105 ? 10.115 10.795 -14.534 1.00 65.44 105 LYS A O 1
ATOM 875 N N . SER A 1 106 ? 7.963 11.394 -14.350 1.00 79.25 106 SER A N 1
ATOM 876 C CA . SER A 1 106 ? 7.846 11.035 -12.935 1.00 79.25 106 SER A CA 1
ATOM 877 C C . SER A 1 106 ? 7.985 9.520 -12.729 1.00 79.25 106 SER A C 1
ATOM 879 O O . SER A 1 106 ? 7.642 8.716 -13.601 1.00 79.25 106 SER A O 1
ATOM 881 N N . ARG A 1 107 ? 8.429 9.105 -11.534 1.00 87.19 107 ARG A N 1
ATOM 882 C CA . ARG A 1 107 ? 8.496 7.685 -11.139 1.00 87.19 107 ARG A CA 1
ATOM 883 C C . ARG A 1 107 ? 7.185 6.940 -11.425 1.00 87.19 107 ARG A C 1
ATOM 885 O O . ARG A 1 107 ? 7.222 5.803 -11.883 1.00 87.19 107 ARG A O 1
ATOM 892 N N . ALA A 1 108 ? 6.043 7.586 -11.187 1.00 88.25 108 ALA A N 1
ATOM 893 C CA . ALA A 1 108 ? 4.723 7.019 -11.451 1.00 88.25 108 ALA A CA 1
ATOM 894 C C . ALA A 1 108 ? 4.525 6.674 -12.936 1.00 88.25 108 ALA A C 1
ATOM 896 O O . ALA A 1 108 ? 4.044 5.589 -13.254 1.00 88.25 108 ALA A O 1
ATOM 897 N N . ARG A 1 109 ? 4.971 7.547 -13.849 1.00 88.81 109 ARG A N 1
ATOM 898 C CA . ARG A 1 109 ? 4.916 7.285 -15.291 1.00 88.81 109 ARG A CA 1
ATOM 899 C C . ARG A 1 109 ? 5.809 6.114 -15.687 1.00 88.81 109 ARG A C 1
ATOM 901 O O . ARG A 1 109 ? 5.366 5.264 -16.446 1.00 88.81 109 ARG A O 1
ATOM 908 N N . ASN A 1 110 ? 7.022 6.024 -15.142 1.00 91.06 110 ASN A N 1
ATOM 909 C CA . ASN A 1 110 ? 7.914 4.896 -15.428 1.00 91.06 110 ASN A CA 1
ATOM 910 C C . ASN A 1 110 ? 7.322 3.565 -14.937 1.00 91.06 110 ASN A C 1
ATOM 912 O O . ASN A 1 110 ? 7.405 2.568 -15.645 1.00 91.06 110 ASN A O 1
ATOM 916 N N . ILE A 1 111 ? 6.661 3.556 -13.774 1.00 93.06 111 ILE A N 1
ATOM 917 C CA . ILE A 1 111 ? 5.927 2.378 -13.286 1.00 93.06 111 ILE A CA 1
ATOM 918 C C . ILE A 1 111 ? 4.768 2.021 -14.229 1.00 93.06 111 ILE A C 1
ATOM 920 O O . ILE A 1 111 ? 4.585 0.845 -14.534 1.00 93.06 111 ILE A O 1
ATOM 924 N N . ALA A 1 112 ? 4.016 3.005 -14.731 1.00 92.44 112 ALA A N 1
ATOM 925 C CA . ALA A 1 112 ? 2.949 2.765 -15.706 1.00 92.44 112 ALA A CA 1
ATOM 926 C C . ALA A 1 112 ? 3.491 2.194 -17.029 1.00 92.44 112 ALA A C 1
ATOM 928 O O . ALA A 1 112 ? 2.918 1.255 -17.575 1.00 92.44 112 ALA A O 1
ATOM 929 N N . THR A 1 113 ? 4.634 2.697 -17.504 1.00 92.50 113 THR A N 1
ATOM 930 C CA . THR A 1 113 ? 5.333 2.150 -18.674 1.00 92.50 113 THR A CA 1
ATOM 931 C C . THR A 1 113 ? 5.767 0.702 -18.443 1.00 92.50 113 THR A C 1
ATOM 933 O O . THR A 1 113 ? 5.553 -0.137 -19.312 1.00 92.50 113 THR A O 1
ATOM 936 N N . LEU A 1 114 ? 6.324 0.380 -17.268 1.00 93.12 114 LEU A N 1
ATOM 937 C CA . LEU A 1 114 ? 6.681 -1.000 -16.924 1.00 93.12 114 LEU A CA 1
ATOM 938 C C . LEU A 1 114 ? 5.457 -1.912 -16.884 1.00 93.12 114 LEU A C 1
ATOM 940 O O . LEU A 1 114 ? 5.498 -2.999 -17.452 1.00 93.12 114 LEU A O 1
ATOM 944 N N . SER A 1 115 ? 4.361 -1.450 -16.278 1.00 94.69 115 SER A N 1
ATOM 945 C CA . SER A 1 115 ? 3.085 -2.169 -16.281 1.00 94.69 115 SER A CA 1
ATOM 946 C C . SER A 1 115 ? 2.645 -2.496 -17.713 1.00 94.69 115 SER A C 1
ATOM 948 O O . SER A 1 115 ? 2.409 -3.662 -18.036 1.00 94.69 115 SER A O 1
ATOM 950 N N . ALA A 1 116 ? 2.670 -1.501 -18.607 1.00 94.19 116 ALA A N 1
ATOM 951 C CA . ALA A 1 116 ? 2.323 -1.674 -20.016 1.00 94.19 116 ALA A CA 1
ATOM 952 C C . ALA A 1 116 ? 3.252 -2.653 -20.755 1.00 94.19 116 ALA A C 1
ATOM 954 O O . ALA A 1 116 ? 2.784 -3.416 -21.594 1.00 94.19 116 ALA A O 1
ATOM 955 N N . TRP A 1 117 ? 4.553 -2.668 -20.447 1.00 94.31 117 TRP A N 1
ATOM 956 C CA . TRP A 1 117 ? 5.486 -3.630 -21.045 1.00 94.31 117 TRP A CA 1
ATOM 957 C C . TRP A 1 117 ? 5.230 -5.062 -20.591 1.00 94.31 117 TRP A C 1
ATOM 959 O O . TRP A 1 117 ? 5.406 -5.978 -21.389 1.00 94.31 117 TRP A O 1
ATOM 969 N N . THR A 1 118 ? 4.830 -5.252 -19.330 1.00 93.88 118 THR A N 1
ATOM 970 C CA . THR A 1 118 ? 4.541 -6.591 -18.804 1.00 93.88 118 THR A CA 1
ATOM 971 C C . THR A 1 118 ? 3.233 -7.166 -19.339 1.00 93.88 118 THR A C 1
ATOM 973 O O . THR A 1 118 ? 3.133 -8.375 -19.512 1.00 93.88 118 THR A O 1
ATOM 976 N N . GLY A 1 119 ? 2.222 -6.320 -19.576 1.00 93.44 119 GLY A N 1
ATOM 977 C CA . GLY A 1 119 ? 0.880 -6.760 -19.971 1.00 93.44 119 GLY A CA 1
ATOM 978 C C . GLY A 1 119 ? 0.106 -7.513 -18.878 1.00 93.44 119 GLY A C 1
ATOM 979 O O . GLY A 1 119 ? -0.955 -8.067 -19.154 1.00 93.44 119 GLY A O 1
ATOM 980 N N . ILE A 1 120 ? 0.608 -7.542 -17.639 1.00 94.00 120 ILE A N 1
ATOM 981 C CA . ILE A 1 120 ? -0.007 -8.276 -16.526 1.00 94.00 120 ILE A CA 1
ATOM 982 C C . ILE A 1 120 ? -1.179 -7.462 -15.966 1.00 94.00 120 ILE A C 1
ATOM 984 O O . ILE A 1 120 ? -0.996 -6.353 -15.462 1.00 94.00 120 ILE A O 1
ATOM 988 N N . SER A 1 121 ? -2.387 -8.029 -15.995 1.00 91.56 121 SER A N 1
ATOM 989 C CA . SER A 1 121 ? -3.620 -7.351 -15.561 1.00 91.56 121 SER A CA 1
ATOM 990 C C . SER A 1 121 ? -3.590 -6.926 -14.088 1.00 91.56 121 SER A C 1
ATOM 992 O O . SER A 1 121 ? -3.977 -5.811 -13.747 1.00 91.56 121 SER A O 1
ATOM 994 N N . LEU A 1 122 ? -3.076 -7.789 -13.208 1.00 92.88 122 LEU A N 1
ATOM 995 C CA . LEU A 1 122 ? -2.949 -7.545 -11.769 1.00 92.88 122 LEU A CA 1
ATOM 996 C C . LEU A 1 122 ? -1.543 -7.071 -11.384 1.00 92.88 122 LEU A C 1
ATOM 998 O O . LEU A 1 122 ? -1.008 -7.474 -10.347 1.00 92.88 122 LEU A O 1
ATOM 1002 N N . PHE A 1 123 ? -0.936 -6.207 -12.206 1.00 94.31 123 PHE A N 1
ATOM 1003 C CA . PHE A 1 123 ? 0.447 -5.761 -12.034 1.00 94.31 123 PHE A CA 1
ATOM 1004 C C . PHE A 1 123 ? 0.759 -5.315 -10.600 1.00 94.31 123 PHE A C 1
ATOM 1006 O O . PHE A 1 123 ? 1.817 -5.644 -10.078 1.00 94.31 123 PHE A O 1
ATOM 1013 N N . GLU A 1 124 ? -0.127 -4.611 -9.895 1.00 92.19 124 GLU A N 1
ATOM 1014 C CA . GLU A 1 124 ? 0.166 -4.090 -8.548 1.00 92.19 124 GLU A CA 1
ATOM 1015 C C . GLU A 1 124 ? 0.328 -5.164 -7.457 1.00 92.19 124 GLU A C 1
ATOM 1017 O O . GLU A 1 124 ? 1.101 -4.972 -6.502 1.00 92.19 124 GLU A O 1
ATOM 1022 N N . THR A 1 125 ? -0.363 -6.296 -7.610 1.00 93.75 125 THR A N 1
ATOM 1023 C CA . THR A 1 125 ? -0.498 -7.344 -6.584 1.00 93.75 125 THR A CA 1
ATOM 1024 C C . THR A 1 125 ? 0.124 -8.679 -6.984 1.00 93.75 125 THR A C 1
ATOM 1026 O O . THR A 1 125 ? 0.501 -9.450 -6.104 1.00 93.75 125 THR A O 1
ATOM 1029 N N . ALA A 1 126 ? 0.275 -8.961 -8.280 1.00 96.00 126 ALA A N 1
ATOM 1030 C CA . ALA A 1 126 ? 0.825 -10.210 -8.807 1.00 96.00 126 ALA A CA 1
ATOM 1031 C C . ALA A 1 126 ? 2.363 -10.264 -8.695 1.00 96.00 126 ALA A C 1
ATOM 1033 O O . ALA A 1 126 ? 3.085 -10.356 -9.685 1.00 96.00 126 ALA A O 1
ATOM 1034 N N . ASP A 1 127 ? 2.891 -10.199 -7.468 1.00 97.19 127 ASP A N 1
ATOM 1035 C CA . ASP A 1 127 ? 4.330 -10.031 -7.223 1.00 97.19 127 ASP A CA 1
ATOM 1036 C C . ASP A 1 127 ? 5.197 -11.130 -7.839 1.00 97.19 127 ASP A C 1
ATOM 1038 O O . ASP A 1 127 ? 6.274 -10.842 -8.356 1.00 97.19 127 ASP A O 1
ATOM 1042 N N . ARG A 1 128 ? 4.725 -12.380 -7.800 1.00 97.00 128 ARG A N 1
ATOM 1043 C CA . ARG A 1 128 ? 5.436 -13.521 -8.382 1.00 97.00 128 ARG A CA 1
ATOM 1044 C C . ARG A 1 128 ? 5.530 -13.413 -9.899 1.00 97.00 128 ARG A C 1
ATOM 1046 O O . ARG A 1 128 ? 6.613 -13.573 -10.444 1.00 97.00 128 ARG A O 1
ATOM 1053 N N . GLU A 1 129 ? 4.406 -13.159 -10.556 1.00 97.19 129 GLU A N 1
ATOM 1054 C CA . GLU A 1 129 ? 4.319 -13.094 -12.016 1.00 97.19 129 GLU A CA 1
ATOM 1055 C C . GLU A 1 129 ? 5.170 -11.947 -12.560 1.00 97.19 129 GLU A C 1
ATOM 1057 O O . GLU A 1 129 ? 6.006 -12.154 -13.434 1.00 97.19 129 GLU A O 1
ATOM 1062 N N . VAL A 1 130 ? 5.062 -10.768 -11.942 1.00 97.50 130 VAL A N 1
ATOM 1063 C CA . VAL A 1 130 ? 5.862 -9.597 -12.314 1.00 97.50 130 VAL A CA 1
ATOM 1064 C C . VAL A 1 130 ? 7.358 -9.844 -12.084 1.00 97.50 130 VAL A C 1
ATOM 1066 O O . VAL A 1 130 ? 8.174 -9.505 -12.939 1.00 97.50 130 VAL A O 1
ATOM 1069 N N . ALA A 1 131 ? 7.743 -10.441 -10.949 1.00 97.12 131 ALA A N 1
ATOM 1070 C CA . ALA A 1 131 ? 9.150 -10.741 -10.670 1.00 97.12 131 ALA A CA 1
ATOM 1071 C C . ALA A 1 131 ? 9.748 -11.722 -11.688 1.00 97.12 131 ALA A C 1
ATOM 1073 O O . ALA A 1 131 ? 10.846 -11.478 -12.181 1.00 97.12 131 ALA A O 1
ATOM 1074 N N . MET A 1 132 ? 9.024 -12.798 -12.010 1.00 97.19 132 MET A N 1
ATOM 1075 C CA . MET A 1 132 ? 9.448 -13.778 -13.015 1.00 97.19 132 MET A CA 1
ATOM 1076 C C . MET A 1 132 ? 9.577 -13.124 -14.392 1.00 97.19 132 MET A C 1
ATOM 1078 O O . MET A 1 132 ? 10.613 -13.261 -15.039 1.00 97.19 132 MET A O 1
ATOM 1082 N N . TRP A 1 133 ? 8.588 -12.318 -14.790 1.00 97.31 133 TRP A N 1
ATOM 1083 C CA . TRP A 1 133 ? 8.612 -11.623 -16.073 1.00 97.31 133 TRP A CA 1
ATOM 1084 C C . TRP A 1 133 ? 9.837 -10.711 -16.207 1.00 97.31 133 TRP A C 1
ATOM 1086 O O . TRP A 1 133 ? 10.508 -10.746 -17.237 1.00 97.31 133 TRP A O 1
ATOM 1096 N N . TYR A 1 134 ? 10.183 -9.935 -15.169 1.00 96.38 134 TYR A N 1
ATOM 1097 C CA . TYR A 1 134 ? 11.379 -9.082 -15.197 1.00 96.38 134 TYR A CA 1
ATOM 1098 C C . TYR A 1 134 ? 12.675 -9.869 -15.384 1.00 96.38 134 TYR A C 1
ATOM 1100 O O . TYR A 1 134 ? 13.621 -9.357 -15.980 1.00 96.38 134 TYR A O 1
ATOM 1108 N N . GLU A 1 135 ? 12.748 -11.084 -14.851 1.00 95.12 135 GLU A N 1
ATOM 1109 C CA . GLU A 1 135 ? 13.944 -11.920 -14.917 1.00 95.12 135 GLU A CA 1
ATOM 1110 C C .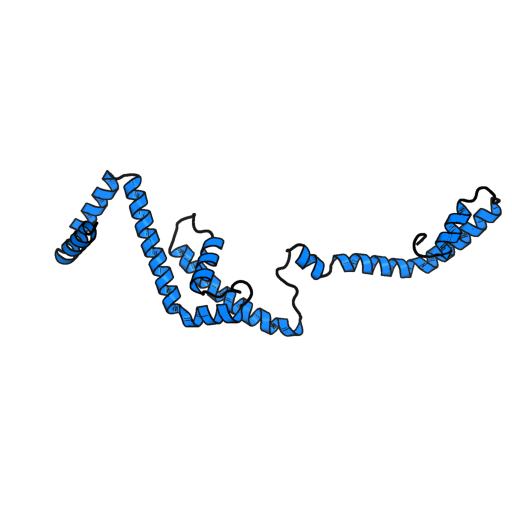 GLU A 1 135 ? 14.078 -12.634 -16.260 1.00 95.12 135 GLU A C 1
ATOM 1112 O O . GLU A 1 135 ? 15.176 -12.680 -16.816 1.00 95.12 135 GLU A O 1
ATOM 1117 N N . GLU A 1 136 ? 12.966 -13.110 -16.812 1.00 96.69 136 GLU A N 1
ATOM 1118 C CA . GLU A 1 136 ? 12.910 -13.760 -18.122 1.00 96.69 136 GLU A CA 1
ATOM 1119 C C . GLU A 1 136 ? 13.110 -12.750 -19.264 1.00 96.69 136 GLU A C 1
ATOM 1121 O O . GLU A 1 136 ? 13.804 -13.030 -20.239 1.00 96.69 136 GLU A O 1
ATOM 1126 N N . ASN A 1 137 ? 12.592 -11.527 -19.112 1.00 96.25 137 ASN A N 1
ATOM 1127 C CA . ASN A 1 137 ? 12.591 -10.501 -20.158 1.00 96.25 137 ASN A CA 1
ATOM 1128 C C . ASN A 1 137 ? 13.694 -9.444 -19.982 1.00 96.25 137 ASN A C 1
ATOM 1130 O O . ASN A 1 137 ? 13.589 -8.338 -20.515 1.00 96.25 137 ASN A O 1
ATOM 1134 N N . ARG A 1 138 ? 14.789 -9.758 -19.270 1.00 94.12 138 ARG A N 1
ATOM 1135 C CA . ARG A 1 138 ? 15.885 -8.799 -18.996 1.00 94.12 138 ARG A CA 1
ATOM 1136 C C . ARG A 1 138 ? 16.453 -8.130 -20.248 1.00 94.12 138 ARG A C 1
ATOM 1138 O O . ARG A 1 138 ? 16.742 -6.935 -20.211 1.00 94.12 138 ARG A O 1
ATOM 1145 N N . LYS A 1 139 ? 16.622 -8.888 -21.338 1.00 94.75 139 LYS A N 1
ATOM 1146 C CA . LYS A 1 139 ? 17.143 -8.367 -22.615 1.00 94.75 139 LYS A CA 1
ATOM 1147 C C . LYS A 1 139 ? 16.156 -7.401 -23.265 1.00 94.75 139 LYS A C 1
ATOM 1149 O O . LYS A 1 139 ? 16.520 -6.260 -23.517 1.00 94.75 139 LYS A O 1
ATOM 1154 N N . VAL A 1 140 ? 14.898 -7.822 -23.395 1.00 94.81 140 VAL A N 1
ATOM 1155 C CA . VAL A 1 140 ? 13.804 -7.017 -23.964 1.00 94.81 140 VAL A CA 1
ATOM 1156 C C . VAL A 1 140 ? 13.622 -5.709 -23.193 1.00 94.81 140 VAL A C 1
ATOM 1158 O O . VAL A 1 140 ? 13.503 -4.639 -23.782 1.00 94.81 140 VAL A O 1
ATOM 1161 N N . VAL A 1 141 ? 13.638 -5.768 -21.858 1.00 94.38 141 VAL A N 1
ATOM 1162 C CA . VAL A 1 141 ? 13.577 -4.567 -21.014 1.00 94.38 141 VAL A CA 1
ATOM 1163 C C . VAL A 1 141 ? 14.801 -3.682 -21.242 1.00 94.38 141 VAL A C 1
ATOM 1165 O O . VAL A 1 141 ? 14.662 -2.466 -21.328 1.00 94.38 141 VAL A O 1
ATOM 1168 N N . GLY A 1 142 ? 15.993 -4.270 -21.363 1.00 93.62 142 GLY A N 1
ATOM 1169 C CA . GLY A 1 142 ? 17.216 -3.541 -21.688 1.00 93.62 142 GLY A CA 1
ATOM 1170 C C . GLY A 1 142 ? 17.113 -2.775 -23.007 1.00 93.62 142 GLY A C 1
ATOM 1171 O O . GLY A 1 142 ? 17.361 -1.575 -23.015 1.00 93.62 142 GLY A O 1
ATOM 1172 N N . GLU A 1 143 ? 16.686 -3.438 -24.078 1.00 95.06 143 GLU A N 1
ATOM 1173 C CA . GLU A 1 143 ? 16.487 -2.839 -25.405 1.00 95.06 143 GLU A CA 1
ATOM 1174 C C . GLU A 1 143 ? 15.443 -1.719 -25.375 1.00 95.06 143 GLU A C 1
ATOM 1176 O O . GLU A 1 143 ? 15.679 -0.635 -25.903 1.00 95.06 143 GLU A O 1
ATOM 1181 N N . LYS A 1 144 ? 14.315 -1.928 -24.682 1.00 93.44 144 LYS A N 1
ATOM 1182 C CA . LYS A 1 144 ? 13.290 -0.888 -24.506 1.00 93.44 144 LYS A CA 1
ATOM 1183 C C . LYS A 1 144 ? 13.824 0.328 -23.747 1.00 93.44 144 LYS A C 1
ATOM 1185 O O . LYS A 1 144 ? 13.468 1.453 -24.080 1.00 93.44 144 LYS A O 1
ATOM 1190 N N . VAL A 1 145 ? 14.677 0.128 -22.741 1.00 92.25 145 VAL A N 1
ATOM 1191 C CA . VAL A 1 145 ? 15.317 1.236 -22.015 1.00 92.25 145 VAL A CA 1
ATOM 1192 C C . VAL A 1 145 ? 16.315 1.989 -22.899 1.00 92.25 145 VAL A C 1
ATOM 1194 O O . VAL A 1 145 ? 16.346 3.215 -22.838 1.00 92.25 145 VAL A O 1
ATOM 1197 N N . GLU A 1 146 ? 17.089 1.301 -23.741 1.00 91.88 146 GLU A N 1
ATOM 1198 C CA . GLU A 1 146 ? 17.975 1.978 -24.699 1.00 91.88 146 GLU A CA 1
ATOM 1199 C C . GLU A 1 146 ? 17.180 2.733 -25.773 1.00 91.88 146 GLU A C 1
ATOM 1201 O O . GLU A 1 146 ? 17.513 3.870 -26.087 1.00 91.88 146 GLU A O 1
ATOM 1206 N N . SER A 1 147 ? 16.064 2.180 -26.257 1.00 91.06 147 SER A N 1
ATOM 1207 C CA . SER A 1 147 ? 15.147 2.903 -27.150 1.00 91.06 147 SER A CA 1
ATOM 1208 C C . SER A 1 147 ? 14.619 4.186 -26.501 1.00 91.06 147 SER A C 1
ATOM 1210 O O . SER A 1 147 ? 14.642 5.234 -27.137 1.00 91.06 147 SER A O 1
ATOM 1212 N N . LEU A 1 148 ? 14.249 4.151 -25.213 1.00 89.06 148 LEU A N 1
ATOM 1213 C CA . LEU A 1 148 ? 13.837 5.360 -24.487 1.00 89.06 148 LEU A CA 1
ATOM 1214 C C . LEU A 1 148 ? 14.937 6.427 -24.422 1.00 89.06 148 LEU A C 1
ATOM 1216 O O . LEU A 1 148 ? 14.612 7.612 -24.352 1.00 89.06 148 LEU A O 1
ATOM 1220 N N . LYS A 1 149 ? 16.210 6.018 -24.395 1.00 88.88 149 LYS A N 1
ATOM 1221 C CA . LYS A 1 149 ? 17.358 6.930 -24.418 1.00 88.88 149 LYS A CA 1
ATOM 1222 C C . LYS A 1 149 ? 17.510 7.578 -25.789 1.00 88.88 149 LYS A C 1
ATOM 1224 O O . LYS A 1 149 ? 17.689 8.789 -25.866 1.00 88.88 149 LYS A O 1
ATOM 1229 N N . THR A 1 150 ? 17.406 6.792 -26.858 1.00 89.75 150 THR A N 1
ATOM 1230 C CA . THR A 1 150 ? 17.447 7.299 -28.237 1.00 89.75 150 THR A CA 1
ATOM 1231 C C . THR A 1 150 ? 16.324 8.305 -28.488 1.00 89.75 150 THR A C 1
ATOM 1233 O O . THR A 1 150 ? 16.584 9.394 -29.000 1.00 89.75 150 THR A O 1
ATOM 1236 N N . ASP A 1 151 ? 15.105 7.994 -28.039 1.00 88.06 151 ASP A N 1
ATOM 1237 C CA . ASP A 1 151 ? 13.951 8.891 -28.155 1.00 88.06 151 ASP A CA 1
ATOM 1238 C C . ASP A 1 151 ? 14.155 10.200 -27.376 1.00 88.06 151 ASP A C 1
ATOM 1240 O O . ASP A 1 151 ? 13.757 11.272 -27.835 1.00 88.06 151 ASP A O 1
ATOM 1244 N N . ASP A 1 152 ? 14.784 10.135 -26.196 1.00 86.94 152 ASP A N 1
ATOM 1245 C CA . ASP A 1 152 ? 15.079 11.324 -25.388 1.00 86.94 152 ASP A CA 1
ATOM 1246 C C . ASP A 1 152 ? 16.103 12.229 -26.078 1.00 86.94 152 ASP A C 1
ATOM 1248 O O . ASP A 1 152 ? 15.880 13.433 -26.175 1.00 86.94 152 ASP A O 1
ATOM 1252 N N . VAL A 1 153 ? 17.173 11.653 -26.637 1.00 87.62 153 VAL A N 1
ATOM 1253 C CA . VAL A 1 153 ? 18.180 12.401 -27.407 1.00 87.62 153 VAL A CA 1
ATOM 1254 C C . VAL A 1 153 ? 17.548 13.061 -28.635 1.00 87.62 153 VAL A C 1
ATOM 1256 O O . VAL A 1 153 ? 17.782 14.243 -28.890 1.00 87.62 153 VAL A O 1
ATOM 1259 N N . ALA A 1 154 ? 16.698 12.344 -29.376 1.00 87.38 154 ALA A N 1
ATOM 1260 C CA . ALA A 1 154 ? 15.979 12.907 -30.519 1.00 87.38 154 ALA A CA 1
ATOM 1261 C C . ALA A 1 154 ? 15.056 14.068 -30.101 1.00 87.38 154 ALA A C 1
ATOM 1263 O O . ALA A 1 154 ? 14.988 15.102 -30.780 1.00 87.38 154 ALA A O 1
ATOM 1264 N N . PHE A 1 155 ? 14.377 13.934 -28.957 1.00 87.31 155 PHE A N 1
ATOM 1265 C CA . PHE A 1 155 ? 13.556 14.997 -28.386 1.00 87.31 155 PHE A CA 1
ATOM 1266 C C . PHE A 1 155 ? 14.391 16.217 -27.969 1.00 87.31 155 PHE A C 1
ATOM 1268 O O . PHE A 1 155 ? 13.995 17.343 -28.279 1.00 87.31 155 PHE A O 1
ATOM 1275 N N . GLU A 1 156 ? 15.539 16.018 -27.313 1.00 86.44 156 GLU A N 1
ATOM 1276 C CA . GLU A 1 156 ? 16.458 17.093 -26.916 1.00 86.44 156 GLU A CA 1
ATOM 1277 C C . GLU A 1 156 ? 16.990 17.857 -28.135 1.00 86.44 156 GLU A C 1
ATOM 1279 O O . GLU A 1 156 ? 16.904 19.086 -28.173 1.00 86.44 156 GLU A O 1
ATOM 1284 N N . ILE A 1 157 ? 17.454 17.149 -29.172 1.00 86.19 157 ILE A N 1
ATOM 1285 C CA . ILE A 1 157 ? 17.911 17.760 -30.431 1.00 86.19 157 ILE A CA 1
ATOM 1286 C C . ILE A 1 157 ? 16.780 18.578 -31.067 1.00 86.19 157 ILE A C 1
ATOM 1288 O O . ILE A 1 157 ? 16.979 19.734 -31.448 1.00 86.19 157 ILE A O 1
ATOM 1292 N N . SER A 1 158 ? 15.569 18.019 -31.120 1.00 86.75 158 SER A N 1
ATOM 1293 C CA . SER A 1 158 ? 14.395 18.717 -31.653 1.00 86.75 158 SER A CA 1
ATOM 1294 C C . SER A 1 158 ? 14.042 19.966 -30.838 1.00 86.75 158 SER A C 1
ATOM 1296 O O . SER A 1 158 ? 13.657 20.992 -31.398 1.00 86.75 158 SER A O 1
ATOM 1298 N N . ALA A 1 159 ? 14.163 19.906 -29.510 1.00 87.31 159 ALA A N 1
ATOM 1299 C CA . ALA A 1 159 ? 13.915 21.042 -28.629 1.00 87.31 159 ALA A CA 1
ATOM 1300 C C . ALA A 1 159 ? 14.961 22.156 -28.814 1.00 87.31 159 ALA A C 1
ATOM 1302 O O . ALA A 1 159 ? 14.587 23.328 -28.871 1.00 87.31 159 ALA A O 1
ATOM 1303 N N . LEU A 1 160 ? 16.240 21.799 -28.975 1.00 87.56 160 LEU A N 1
ATOM 1304 C CA . LEU A 1 160 ? 17.328 22.742 -29.260 1.00 87.56 160 LEU A CA 1
ATOM 1305 C C . LEU A 1 160 ? 17.180 23.406 -30.637 1.00 87.56 160 LEU A C 1
ATOM 1307 O O . LEU A 1 160 ? 17.382 24.612 -30.767 1.00 87.56 160 LEU A O 1
ATOM 1311 N N . LEU A 1 161 ? 16.776 22.650 -31.662 1.00 87.81 161 LEU A N 1
ATOM 1312 C CA . LEU A 1 161 ? 16.491 23.200 -32.992 1.00 87.81 161 LEU A CA 1
ATOM 1313 C C . LEU A 1 161 ? 15.310 24.178 -32.966 1.00 87.81 161 LEU A C 1
ATOM 1315 O O . LEU A 1 161 ? 15.372 25.224 -33.608 1.00 87.81 161 LEU A O 1
ATOM 1319 N N . ARG A 1 162 ? 14.252 23.876 -32.201 1.00 87.75 162 ARG A N 1
ATOM 1320 C CA . ARG A 1 162 ? 13.109 24.790 -32.041 1.00 87.75 162 ARG A CA 1
ATOM 1321 C C . ARG A 1 162 ? 13.472 26.072 -31.293 1.00 87.75 162 ARG A C 1
ATOM 1323 O O . ARG A 1 162 ? 12.914 27.116 -31.610 1.00 87.75 162 ARG A O 1
ATOM 1330 N N . SER A 1 163 ? 14.375 26.011 -30.312 1.00 89.38 163 SER A N 1
ATOM 1331 C CA . SER A 1 163 ? 14.781 27.196 -29.546 1.00 89.38 163 SER A CA 1
ATOM 1332 C C . SER A 1 163 ? 15.769 28.085 -30.306 1.00 89.38 163 SER A C 1
ATOM 1334 O O . SER A 1 163 ? 15.667 29.308 -30.233 1.00 89.38 163 SER A O 1
ATOM 1336 N N . ASN A 1 164 ? 16.702 27.500 -31.068 1.00 88.50 164 ASN A N 1
ATOM 1337 C CA . ASN A 1 164 ? 17.642 28.239 -31.910 1.00 88.50 164 ASN A CA 1
ATOM 1338 C C . ASN A 1 164 ? 17.955 27.486 -33.211 1.00 88.50 164 ASN A C 1
ATOM 1340 O O . ASN A 1 164 ? 18.984 26.816 -33.335 1.00 88.50 164 ASN A O 1
ATOM 1344 N N . GLY A 1 165 ? 17.095 27.665 -34.217 1.00 85.69 165 GLY A N 1
ATOM 1345 C CA . GLY A 1 165 ? 17.209 26.965 -35.500 1.00 85.69 165 GLY A CA 1
ATOM 1346 C C . GLY A 1 165 ? 18.537 27.199 -36.223 1.00 85.69 165 GLY A C 1
ATOM 1347 O O . GLY A 1 165 ? 19.139 26.250 -36.719 1.00 85.69 165 GLY A O 1
ATOM 1348 N N . LYS A 1 166 ? 19.062 28.435 -36.227 1.00 85.94 166 LYS A N 1
ATOM 1349 C CA . LYS A 1 166 ? 20.359 28.739 -36.863 1.00 85.94 166 LYS A CA 1
ATOM 1350 C C . LYS A 1 166 ? 21.525 28.066 -36.134 1.00 85.94 166 LYS A C 1
ATOM 1352 O O . LYS A 1 166 ? 22.415 27.521 -36.783 1.00 85.94 166 LYS A O 1
ATOM 1357 N N . GLY A 1 167 ? 21.523 28.100 -34.800 1.00 85.94 167 GLY A N 1
ATOM 1358 C CA . GLY A 1 167 ? 22.551 27.457 -33.978 1.00 85.94 167 GLY A CA 1
ATOM 1359 C C . GLY A 1 167 ? 22.536 25.933 -34.104 1.00 85.94 167 GLY A C 1
ATOM 1360 O O . GLY A 1 167 ? 23.586 25.328 -34.313 1.00 85.94 167 GLY A O 1
ATOM 1361 N N . GLY A 1 168 ? 21.349 25.323 -34.053 1.00 85.62 168 GLY A N 1
ATOM 1362 C CA . GLY A 1 168 ? 21.185 23.877 -34.200 1.00 85.62 168 GLY A CA 1
ATOM 1363 C C . GLY A 1 168 ? 21.594 23.371 -35.586 1.00 85.62 168 GLY A C 1
ATOM 1364 O O . GLY A 1 168 ? 22.380 22.431 -35.674 1.00 85.62 168 GLY A O 1
ATOM 1365 N N . LEU A 1 169 ? 21.164 24.037 -36.668 1.00 85.12 169 LEU A N 1
ATOM 1366 C CA . LEU A 1 169 ? 21.560 23.674 -38.038 1.00 85.12 169 LEU A CA 1
ATOM 1367 C C . LEU A 1 169 ? 23.070 23.817 -38.269 1.00 85.12 169 LEU A C 1
ATOM 1369 O O . LEU A 1 169 ? 23.679 22.963 -38.911 1.00 85.12 169 LEU A O 1
ATOM 1373 N N . LYS A 1 170 ? 23.699 24.858 -37.703 1.00 86.81 170 LYS A N 1
ATOM 1374 C CA . LYS A 1 170 ? 25.160 25.017 -37.748 1.00 86.81 170 LYS A CA 1
ATOM 1375 C C . LYS A 1 170 ? 25.877 23.854 -37.050 1.00 86.81 170 LYS A C 1
ATOM 1377 O O . LYS A 1 170 ? 26.887 23.376 -37.562 1.00 86.81 170 LYS A O 1
ATOM 1382 N N . GLY A 1 171 ? 25.343 23.379 -35.923 1.00 85.69 171 GLY A N 1
ATOM 1383 C CA . GLY A 1 171 ? 25.852 22.198 -35.220 1.00 85.69 171 GLY A CA 1
ATOM 1384 C C . GLY A 1 171 ? 25.720 20.913 -36.042 1.00 85.69 171 GLY A C 1
ATOM 1385 O O . GLY A 1 171 ? 26.699 20.187 -36.193 1.00 85.69 171 GLY A O 1
ATOM 1386 N N . VAL A 1 172 ? 24.549 20.669 -36.643 1.00 86.25 172 VAL A N 1
ATOM 1387 C CA . VAL A 1 172 ? 24.319 19.508 -37.528 1.00 86.25 172 VAL A CA 1
ATOM 1388 C C . VAL A 1 172 ? 25.285 19.521 -38.716 1.00 86.25 172 VAL A C 1
ATOM 1390 O O . VAL A 1 172 ? 25.918 18.508 -39.004 1.00 86.25 172 VAL A O 1
ATOM 1393 N N . HIS A 1 173 ? 25.471 20.677 -39.360 1.00 85.69 173 HIS A N 1
ATOM 1394 C CA . HIS A 1 173 ? 26.425 20.830 -40.460 1.00 85.69 173 HIS A CA 1
ATOM 1395 C C . HIS A 1 173 ? 27.865 20.497 -40.034 1.00 85.69 173 HIS A C 1
ATOM 1397 O O . HIS A 1 173 ? 28.582 19.803 -40.754 1.00 85.69 173 HIS A O 1
ATOM 1403 N N . GLN A 1 174 ? 28.299 20.960 -38.855 1.00 88.94 174 GLN A N 1
ATOM 1404 C CA . GLN A 1 174 ? 29.628 20.649 -38.325 1.00 88.94 174 GLN A CA 1
ATOM 1405 C C . GLN A 1 174 ? 29.814 19.139 -38.114 1.00 88.94 174 GLN A C 1
ATOM 1407 O O . GLN A 1 174 ? 30.843 18.601 -38.518 1.00 88.94 174 GLN A O 1
ATOM 1412 N N . VAL A 1 175 ? 28.817 18.446 -37.556 1.00 87.31 175 VAL A N 1
ATOM 1413 C CA . VAL A 1 175 ? 28.874 16.988 -37.357 1.00 87.31 175 VAL A CA 1
ATOM 1414 C C . VAL A 1 175 ? 28.941 16.252 -38.698 1.00 87.31 175 VAL A C 1
ATOM 1416 O O . VAL A 1 175 ? 29.841 15.439 -38.889 1.00 87.31 175 VAL A O 1
ATOM 1419 N N . LEU A 1 176 ? 28.079 16.591 -39.664 1.00 87.69 176 LEU A N 1
ATOM 1420 C CA . LEU A 1 176 ? 28.096 15.977 -41.002 1.00 87.69 176 LEU A CA 1
ATOM 1421 C C . LEU A 1 176 ? 29.442 16.168 -41.717 1.00 87.69 176 LEU A C 1
ATOM 1423 O O . LEU A 1 176 ? 29.908 15.266 -42.412 1.00 87.69 176 LEU A O 1
ATOM 1427 N N . SER A 1 177 ? 30.096 17.319 -41.525 1.00 88.00 177 SER A N 1
ATOM 1428 C CA . SER A 1 177 ? 31.406 17.600 -42.126 1.00 88.00 177 SER A CA 1
ATOM 1429 C C . SER A 1 177 ? 32.552 16.753 -41.552 1.00 88.00 177 SER A C 1
ATOM 1431 O O . SER A 1 177 ? 33.550 16.551 -42.245 1.00 88.00 177 SER A O 1
ATOM 1433 N N . MET A 1 178 ? 32.400 16.233 -40.327 1.00 89.94 178 MET A N 1
ATOM 1434 C CA . MET A 1 178 ? 33.387 15.378 -39.653 1.00 89.94 178 MET A CA 1
ATOM 1435 C C . MET A 1 178 ? 33.222 13.886 -39.981 1.00 89.94 178 MET A C 1
ATOM 1437 O O . MET A 1 178 ? 34.140 13.113 -39.717 1.00 89.94 178 MET A O 1
ATOM 1441 N N . LEU A 1 179 ? 32.084 13.475 -40.553 1.00 88.44 179 LEU A N 1
ATOM 1442 C CA . LEU A 1 179 ? 31.826 12.075 -40.898 1.00 88.44 179 LEU A CA 1
ATOM 1443 C C . LEU A 1 179 ? 32.564 11.650 -42.182 1.00 88.44 179 LEU A C 1
ATOM 1445 O O . LEU A 1 179 ? 32.681 12.463 -43.110 1.00 88.44 179 LEU A O 1
ATOM 1449 N N . PRO A 1 180 ? 33.008 10.383 -42.282 1.00 92.44 180 PRO A N 1
ATOM 1450 C CA . PRO A 1 180 ? 33.461 9.769 -43.530 1.00 92.44 180 PRO A CA 1
ATOM 1451 C C . PRO A 1 180 ? 32.425 9.885 -44.661 1.00 92.44 180 PRO A C 1
ATOM 1453 O O . PRO A 1 180 ? 31.226 10.010 -44.411 1.00 92.44 180 PRO A O 1
ATOM 1456 N N . ALA A 1 181 ? 32.875 9.839 -45.919 1.00 87.31 181 ALA A N 1
ATOM 1457 C CA . ALA A 1 181 ? 32.008 10.076 -47.081 1.00 87.31 181 ALA A CA 1
ATOM 1458 C C . ALA A 1 181 ? 30.812 9.105 -47.160 1.00 87.31 181 ALA A C 1
ATOM 1460 O O . ALA A 1 181 ? 29.698 9.534 -47.442 1.00 87.31 181 ALA A O 1
ATOM 1461 N N . ASN A 1 182 ? 31.024 7.827 -46.835 1.00 88.25 182 ASN A N 1
ATOM 1462 C CA . ASN A 1 182 ? 29.990 6.789 -46.825 1.00 88.25 182 ASN A CA 1
ATOM 1463 C C . ASN A 1 182 ? 28.904 7.035 -45.760 1.00 88.25 182 ASN A C 1
ATOM 1465 O O . ASN A 1 182 ? 27.721 7.011 -46.084 1.00 88.25 182 ASN A O 1
ATOM 1469 N N . GLU A 1 183 ? 29.286 7.327 -44.513 1.00 87.38 183 GLU A N 1
ATOM 1470 C CA . GLU A 1 183 ? 28.330 7.598 -43.422 1.00 87.38 183 GLU A CA 1
ATOM 1471 C C . GLU A 1 183 ? 27.578 8.921 -43.635 1.00 87.38 183 GLU A C 1
ATOM 1473 O O . GLU A 1 183 ? 26.410 9.059 -43.275 1.00 87.38 183 GLU A O 1
ATOM 1478 N N . ARG A 1 184 ? 28.235 9.903 -44.265 1.00 87.06 184 ARG A N 1
ATOM 1479 C CA . ARG A 1 184 ? 27.620 11.185 -44.625 1.00 87.06 184 ARG A CA 1
ATOM 1480 C C . ARG A 1 184 ? 26.538 11.022 -45.689 1.00 87.06 184 ARG A C 1
ATOM 1482 O O . ARG A 1 184 ? 25.484 11.639 -45.565 1.00 87.06 184 ARG A O 1
ATOM 1489 N N . GLU A 1 185 ? 26.786 10.222 -46.724 1.00 86.75 185 GLU A N 1
ATOM 1490 C CA . GLU A 1 185 ? 25.784 9.933 -47.756 1.00 86.75 185 GLU A CA 1
ATOM 1491 C C . GLU A 1 185 ? 24.576 9.183 -47.185 1.00 86.75 185 GLU A C 1
ATOM 1493 O O . GLU A 1 185 ? 23.440 9.518 -47.516 1.00 86.75 185 GLU A O 1
ATOM 1498 N N . GLU A 1 186 ? 24.801 8.221 -46.287 1.00 88.12 186 GLU A N 1
ATOM 1499 C CA . GLU A 1 186 ? 23.729 7.491 -45.602 1.00 88.12 186 GLU A CA 1
ATOM 1500 C C . GLU A 1 186 ? 22.888 8.415 -44.708 1.00 88.12 186 GLU A C 1
ATOM 1502 O O . GLU A 1 186 ? 21.659 8.415 -44.795 1.00 88.12 186 GLU A O 1
ATOM 1507 N N . ALA A 1 187 ? 23.535 9.281 -43.922 1.00 84.12 187 ALA A N 1
ATOM 1508 C CA . ALA A 1 187 ? 22.844 10.266 -43.095 1.00 84.12 187 ALA A CA 1
ATOM 1509 C C . ALA A 1 187 ? 22.020 11.263 -43.931 1.00 84.12 187 ALA A C 1
ATOM 1511 O O . ALA A 1 187 ? 20.898 11.602 -43.557 1.00 84.12 187 ALA A O 1
ATOM 1512 N N . LEU A 1 188 ? 22.547 11.726 -45.071 1.00 86.62 188 LEU A N 1
ATOM 1513 C CA . LEU A 1 188 ? 21.818 12.616 -45.981 1.00 86.62 188 LEU A CA 1
ATOM 1514 C C . LEU A 1 188 ? 20.615 11.922 -46.629 1.00 86.62 188 LEU A C 1
ATOM 1516 O O . LEU A 1 188 ? 19.570 12.555 -46.757 1.00 86.62 188 LEU A O 1
ATOM 1520 N N . ARG A 1 189 ? 20.734 10.634 -46.986 1.00 89.19 189 ARG A N 1
ATOM 1521 C CA . ARG A 1 189 ? 19.596 9.837 -47.471 1.00 89.19 189 ARG A CA 1
ATOM 1522 C C . ARG A 1 189 ? 18.505 9.741 -46.414 1.00 89.19 189 ARG A C 1
ATOM 1524 O O . ARG A 1 189 ? 17.378 10.128 -46.698 1.00 89.19 189 ARG A O 1
ATOM 1531 N N . TYR A 1 190 ? 18.858 9.345 -45.192 1.00 85.88 190 TYR A N 1
ATOM 1532 C CA . TYR A 1 190 ? 17.908 9.244 -44.081 1.00 85.88 190 TYR A CA 1
ATOM 1533 C C . TYR A 1 190 ? 17.190 10.574 -43.794 1.00 85.88 190 TYR A C 1
ATOM 1535 O O . TYR A 1 190 ? 15.988 10.605 -43.552 1.00 85.88 190 TYR A O 1
ATOM 1543 N N . LEU A 1 191 ? 17.906 11.701 -43.865 1.00 83.06 191 LEU A N 1
ATOM 1544 C CA . LEU A 1 191 ? 17.313 13.032 -43.683 1.00 83.06 191 LEU A CA 1
ATOM 1545 C C . LEU A 1 191 ? 16.428 13.481 -44.857 1.00 83.06 191 LEU A C 1
ATOM 1547 O O . LEU A 1 191 ? 15.592 14.359 -44.666 1.00 83.06 191 LEU A O 1
ATOM 1551 N N . SER A 1 192 ? 16.621 12.919 -46.052 1.00 83.62 192 SER A N 1
ATOM 1552 C CA . SER A 1 192 ? 15.818 13.215 -47.247 1.00 83.62 192 SER A CA 1
ATOM 1553 C C . SER A 1 192 ? 14.565 12.345 -47.392 1.00 83.62 192 SER A C 1
ATOM 1555 O O . SER A 1 192 ? 13.752 12.618 -48.267 1.00 83.62 192 SER A O 1
ATOM 1557 N N . GLU A 1 193 ? 14.405 11.316 -46.552 1.00 79.25 193 GLU A N 1
ATOM 1558 C CA . GLU A 1 193 ? 13.248 10.402 -46.546 1.00 79.25 193 GLU A CA 1
ATOM 1559 C C . GLU A 1 193 ? 11.991 10.988 -45.867 1.00 79.25 193 GLU A C 1
ATOM 1561 O O . GLU A 1 193 ? 10.986 10.291 -45.724 1.00 79.25 193 GLU A O 1
ATOM 1566 N N . THR A 1 194 ? 12.021 12.264 -45.464 1.00 48.88 194 THR A N 1
ATOM 1567 C CA . THR A 1 194 ? 10.825 13.043 -45.080 1.00 48.88 194 THR A CA 1
ATOM 1568 C C . THR A 1 194 ? 9.980 13.428 -46.283 1.00 48.88 194 THR A C 1
ATOM 1570 O O . THR A 1 194 ? 8.741 13.291 -46.189 1.00 48.88 194 THR A O 1
#

pLDDT: mean 91.57, std 7.32, range [48.88, 98.31]

Radius of gyration: 36.35 Å; chains: 1; bounding box: 74×46×102 Å

Sequence (194 aa):
MARLDSEYGALRKQLTDPSLTPDQLSDIKVKASAREQLLLPVYMQVSLQFADLHDRAGRMKAKDVIRQSLVWREARRFFYWRVRRRVNEEYILKRMSTASKNSLKSRARNIATLSAWTGISLFETADREVAMWYEENRKVVGEKVESLKTDDVAFEISALLRSNGKGGLKGVHQVLSMLPANEREEALRYLSET

Foldseek 3Di:
DLVPDVLLVVLVVVLVDPVDDPVRNVVSVVVSVVVCVVCVVVVVVVVVVVVVVCVDPVVCVVVVVDVDDDDPVCVVVQCVLQVLLVVLLVVLLVLLCVLAVDPPCDSVNSLVVLCVVLVDPPSVRPSNSNSVSSVVCVVVSVVVSNVSSVVRVVVVLVVVCVVPVVVSVVVVVVVLVPDDPVVSVVVVVVVVPD

Organism: NCBI:txid1268274

Secondary structure (DSSP, 8-state):
-TTT-HHHHHHHHHTT-TTS-HHHHHHHHHHHHHHHHHHHHHHHHHHHHHHHHHSSHHHHHHTTSSS----HHHHHHHHHHHHHHHHHHHHHHHHHHHH---TT--HHHHHHHHHHHH--TTTTT-HHHHHHHHHHTHHHHHHHHHHHHHHHHHHHHHHHHHH-HHHHHHHHHHHHHHS-HHHHHHHHHHHH--